Protein AF-A0A9P7NM54-F1 (afdb_monomer_lite)

Structure (mmCIF, N/CA/C/O backbone):
data_AF-A0A9P7NM54-F1
#
_entry.id   AF-A0A9P7NM54-F1
#
loop_
_atom_site.group_PDB
_atom_site.id
_atom_site.type_symbol
_atom_site.label_atom_id
_atom_site.label_alt_id
_atom_site.label_comp_id
_atom_site.label_asym_id
_atom_site.label_entity_id
_atom_site.label_seq_id
_atom_site.pdbx_PDB_ins_code
_atom_site.Cartn_x
_atom_site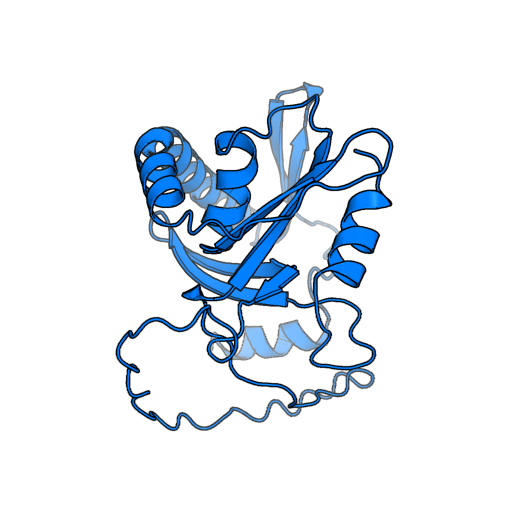.Cartn_y
_atom_site.Cartn_z
_atom_site.occupancy
_atom_site.B_iso_or_equiv
_atom_site.auth_seq_id
_atom_site.auth_comp_id
_atom_site.auth_asym_id
_atom_site.auth_atom_id
_atom_site.pdbx_PDB_model_num
ATOM 1 N N . MET A 1 1 ? 15.532 11.187 -0.124 1.00 41.38 1 MET A N 1
ATOM 2 C CA . MET A 1 1 ? 15.089 10.641 -1.421 1.00 41.38 1 MET A CA 1
ATOM 3 C C . MET A 1 1 ? 15.008 11.853 -2.330 1.00 41.38 1 MET A C 1
ATOM 5 O O . MET A 1 1 ? 14.470 12.847 -1.873 1.00 41.38 1 MET A O 1
ATOM 9 N N . PHE A 1 2 ? 15.672 11.872 -3.485 1.00 46.91 2 PHE A N 1
ATOM 10 C CA . PHE A 1 2 ? 15.553 13.015 -4.398 1.00 46.91 2 PHE A CA 1
ATOM 11 C C . PHE A 1 2 ? 14.255 12.822 -5.188 1.00 46.91 2 PHE A C 1
ATOM 13 O O . PHE A 1 2 ? 14.166 11.865 -5.950 1.00 46.91 2 PHE A O 1
ATOM 20 N N . GLU A 1 3 ? 13.263 13.683 -4.959 1.00 56.16 3 GLU A N 1
ATOM 21 C CA . GLU A 1 3 ? 11.876 13.529 -5.438 1.00 56.16 3 GLU A CA 1
ATOM 22 C C . GLU A 1 3 ? 11.732 13.497 -6.974 1.00 56.16 3 GLU A C 1
ATOM 24 O O . GLU A 1 3 ? 10.739 12.993 -7.477 1.00 56.16 3 GLU A O 1
ATOM 29 N N . GLY A 1 4 ? 12.733 13.946 -7.742 1.00 66.50 4 GLY A N 1
ATOM 30 C CA . GLY A 1 4 ? 12.639 14.010 -9.209 1.00 66.50 4 GLY A CA 1
ATOM 31 C C . GLY A 1 4 ? 12.997 12.729 -9.976 1.00 66.50 4 GLY A C 1
ATOM 32 O O . GLY A 1 4 ? 12.500 12.525 -11.077 1.00 66.50 4 GLY A O 1
ATOM 33 N N . TYR A 1 5 ? 13.849 11.850 -9.436 1.00 79.62 5 TYR A N 1
ATOM 34 C CA . TYR A 1 5 ? 14.355 10.703 -10.213 1.00 79.62 5 TYR A CA 1
ATOM 35 C C . TYR A 1 5 ? 13.310 9.599 -10.425 1.00 79.62 5 TYR A C 1
ATOM 37 O O . TYR A 1 5 ? 13.370 8.918 -11.443 1.00 79.62 5 TYR A O 1
ATOM 45 N N . GLY A 1 6 ? 12.370 9.431 -9.488 1.00 84.19 6 GLY A N 1
ATOM 46 C CA . GLY A 1 6 ? 11.296 8.433 -9.576 1.00 84.19 6 GLY A CA 1
ATOM 47 C C . GLY A 1 6 ? 10.351 8.711 -10.739 1.00 84.19 6 GLY A C 1
ATOM 48 O O . GLY A 1 6 ? 10.263 7.921 -11.673 1.00 84.19 6 GLY A O 1
ATOM 49 N N . HIS A 1 7 ? 9.745 9.897 -10.738 1.00 85.19 7 HIS A N 1
ATOM 50 C CA . HIS A 1 7 ? 8.761 10.278 -11.750 1.00 85.19 7 HIS A CA 1
ATOM 51 C C . HIS A 1 7 ? 9.346 10.348 -13.163 1.00 85.19 7 HIS A C 1
ATOM 53 O O . HIS A 1 7 ? 8.695 9.945 -14.122 1.00 85.19 7 HIS A O 1
ATOM 59 N N . GLU A 1 8 ? 10.577 10.844 -13.325 1.00 89.06 8 GLU A N 1
ATOM 60 C CA . GLU A 1 8 ? 11.215 10.863 -14.648 1.00 89.06 8 GLU A CA 1
ATOM 61 C C . GLU A 1 8 ? 11.566 9.452 -15.136 1.00 89.06 8 GLU A C 1
ATOM 63 O O . GLU A 1 8 ? 11.487 9.177 -16.333 1.00 89.06 8 GLU A O 1
ATOM 68 N N . PHE A 1 9 ? 11.892 8.534 -14.222 1.00 90.62 9 PHE A N 1
ATOM 69 C CA . PHE A 1 9 ? 12.072 7.131 -14.572 1.00 90.62 9 PHE A CA 1
ATOM 70 C C . PHE A 1 9 ? 10.747 6.489 -15.003 1.00 90.62 9 PHE A C 1
ATOM 72 O O . PHE A 1 9 ? 10.695 5.874 -16.064 1.00 90.62 9 PHE A O 1
ATOM 79 N N . GLU A 1 10 ? 9.671 6.671 -14.236 1.00 91.12 10 GLU A N 1
ATOM 80 C CA . GLU A 1 10 ? 8.335 6.173 -14.590 1.00 91.12 10 GLU A CA 1
ATOM 81 C C . GLU A 1 10 ? 7.909 6.668 -15.977 1.00 91.12 10 GLU A C 1
ATOM 83 O O . GLU A 1 10 ? 7.531 5.862 -16.823 1.00 91.12 10 GLU A O 1
ATOM 88 N N . LYS A 1 11 ? 8.060 7.967 -16.268 1.00 88.12 11 LYS A N 1
ATOM 89 C CA . LYS A 1 11 ? 7.755 8.535 -17.594 1.00 88.12 11 LYS A CA 1
ATOM 90 C C . LYS A 1 11 ? 8.585 7.917 -18.720 1.00 88.12 11 LYS A C 1
ATOM 92 O O . LYS A 1 11 ? 8.071 7.738 -19.818 1.00 88.12 11 LYS A O 1
ATOM 97 N N . ALA A 1 12 ? 9.865 7.637 -18.475 1.00 90.75 12 ALA A N 1
ATOM 98 C CA . ALA A 1 12 ? 10.773 7.114 -19.495 1.00 90.75 12 ALA A CA 1
ATOM 99 C C . ALA A 1 12 ? 10.609 5.605 -19.748 1.00 90.75 12 ALA A C 1
ATOM 101 O O . ALA A 1 12 ? 10.945 5.139 -20.836 1.00 90.75 12 ALA A O 1
ATOM 102 N N . TYR A 1 13 ? 10.127 4.847 -18.758 1.00 91.00 13 TYR A N 1
ATOM 103 C CA . TYR A 1 13 ? 10.063 3.380 -18.792 1.00 91.00 13 TYR A CA 1
ATOM 104 C C . TYR A 1 13 ? 8.638 2.810 -18.771 1.00 91.00 13 TYR A C 1
ATOM 106 O O . TYR A 1 13 ? 8.471 1.591 -18.759 1.00 91.00 13 TYR A O 1
ATOM 114 N N . THR A 1 14 ? 7.608 3.657 -18.799 1.00 91.81 14 THR A N 1
ATOM 115 C CA . THR A 1 14 ? 6.205 3.236 -18.921 1.00 91.81 14 THR A CA 1
ATOM 116 C C . THR A 1 14 ? 5.537 3.896 -20.124 1.00 91.81 14 THR A C 1
ATOM 118 O O . THR A 1 14 ? 6.013 4.892 -20.663 1.00 91.81 14 THR A O 1
ATOM 121 N N . THR A 1 15 ? 4.422 3.321 -20.579 1.00 91.06 15 THR A N 1
ATOM 122 C CA . THR A 1 15 ? 3.599 3.892 -21.654 1.00 91.06 15 THR A CA 1
ATOM 123 C C . THR A 1 15 ? 2.200 4.177 -21.131 1.00 91.06 15 THR A C 1
ATOM 125 O O . THR A 1 15 ? 1.512 3.275 -20.645 1.00 91.06 15 THR A O 1
ATOM 128 N N . SER A 1 16 ? 1.748 5.426 -21.254 1.00 89.00 16 SER A N 1
ATOM 129 C CA . SER A 1 16 ? 0.391 5.814 -20.870 1.00 89.00 16 SER A CA 1
ATOM 130 C C . SER A 1 16 ? -0.648 5.123 -21.757 1.00 89.00 16 SER A C 1
ATOM 132 O O . SER A 1 16 ? -0.608 5.216 -22.977 1.00 89.00 16 SER A O 1
ATOM 134 N N . GLN A 1 17 ? -1.609 4.445 -21.130 1.00 87.75 17 GLN A N 1
ATOM 135 C CA . GLN A 1 17 ? -2.763 3.848 -21.820 1.00 87.75 17 GLN A CA 1
ATOM 136 C C . GLN A 1 17 ? -3.964 4.806 -21.893 1.00 87.75 17 GLN A C 1
ATOM 138 O O . GLN A 1 17 ? -4.911 4.574 -22.643 1.00 87.75 17 GLN A O 1
ATOM 143 N N . ILE A 1 18 ? -3.958 5.856 -21.066 1.00 87.88 18 ILE A N 1
ATOM 144 C CA . ILE A 1 18 ? -5.017 6.862 -20.976 1.00 87.88 18 ILE A CA 1
ATOM 145 C C . ILE A 1 18 ? -4.357 8.239 -20.898 1.00 87.88 18 ILE A C 1
ATOM 147 O O . ILE A 1 18 ? -3.736 8.577 -19.889 1.00 87.88 18 ILE A O 1
ATOM 151 N N . ASP A 1 19 ? -4.518 9.029 -21.956 1.00 85.25 19 ASP A N 1
ATOM 152 C CA . ASP A 1 19 ? -3.950 10.374 -22.047 1.00 85.25 19 ASP A CA 1
ATOM 153 C C . ASP A 1 19 ? -4.552 11.324 -21.007 1.00 85.25 19 ASP A C 1
ATOM 155 O O . ASP A 1 19 ? -5.758 11.311 -20.743 1.00 85.25 19 ASP A O 1
ATOM 159 N N . GLY A 1 20 ? -3.701 12.17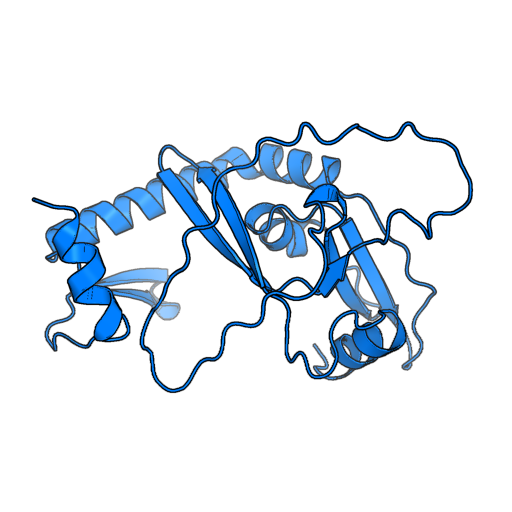4 -20.428 1.00 82.88 20 GLY A N 1
ATOM 160 C CA . GLY A 1 20 ? -4.105 13.172 -19.434 1.00 82.88 20 GLY A CA 1
ATOM 161 C C . GLY A 1 20 ? -4.446 12.602 -18.053 1.00 82.88 20 GLY A C 1
ATOM 162 O O . GLY A 1 20 ? -5.004 13.321 -17.226 1.00 82.88 20 GLY A O 1
ATOM 163 N N . SER A 1 21 ? -4.128 11.330 -17.786 1.00 84.06 21 SER A N 1
ATOM 164 C CA . SER A 1 21 ? -4.248 10.756 -16.444 1.00 84.06 21 SER A CA 1
ATOM 165 C C . SER A 1 21 ? -3.186 11.336 -15.501 1.00 84.06 21 SER A C 1
ATOM 167 O O . SER A 1 21 ? -2.013 11.398 -15.857 1.00 84.06 21 SER A O 1
ATOM 169 N N . ALA A 1 22 ? -3.593 11.735 -14.292 1.00 83.12 22 ALA A N 1
ATOM 170 C CA . ALA A 1 22 ? -2.688 12.244 -13.254 1.00 83.12 22 ALA A CA 1
ATOM 171 C C . ALA A 1 22 ? -2.169 11.153 -12.299 1.00 83.12 22 ALA A C 1
ATOM 173 O O . ALA A 1 22 ? -1.218 11.392 -11.568 1.00 83.12 22 ALA A O 1
ATOM 174 N N . GLY A 1 23 ? -2.803 9.980 -12.283 1.00 86.06 23 GLY A N 1
ATOM 175 C CA . GLY A 1 23 ? -2.432 8.858 -11.425 1.00 86.06 23 GLY A CA 1
ATOM 176 C C . GLY A 1 23 ? -3.375 7.679 -11.634 1.00 86.06 23 GLY A C 1
ATOM 177 O O . GLY A 1 23 ? -4.475 7.838 -12.174 1.00 86.06 23 GLY A O 1
ATOM 178 N N . HIS A 1 24 ? -2.959 6.487 -11.217 1.00 91.06 24 HIS A N 1
ATOM 179 C CA . HIS A 1 24 ? -3.777 5.283 -11.313 1.00 91.06 24 HIS A CA 1
ATOM 180 C C . HIS A 1 24 ? -3.966 4.676 -9.928 1.00 91.06 24 HIS A C 1
ATOM 182 O O . HIS A 1 24 ? -3.000 4.419 -9.220 1.00 91.06 24 HIS A O 1
ATOM 188 N N . TYR A 1 25 ? -5.220 4.443 -9.542 1.00 93.88 25 TYR A N 1
ATOM 189 C CA . TYR A 1 25 ? -5.551 3.860 -8.248 1.00 93.88 25 TYR A CA 1
ATOM 190 C C . TYR A 1 25 ? -6.333 2.573 -8.432 1.00 93.88 25 TYR A C 1
ATOM 192 O O . TYR A 1 25 ? -7.285 2.519 -9.213 1.00 93.88 25 TYR A O 1
ATOM 200 N N . ARG A 1 26 ? -5.973 1.564 -7.646 1.00 93.88 26 ARG A N 1
ATOM 201 C CA . ARG A 1 26 ? -6.692 0.296 -7.565 1.00 93.88 26 ARG A CA 1
ATOM 202 C C . ARG A 1 26 ? -7.332 0.146 -6.201 1.00 93.88 26 ARG A C 1
ATOM 204 O O . ARG A 1 26 ? -6.920 0.778 -5.229 1.00 93.88 26 ARG A O 1
ATOM 211 N N . MET A 1 27 ? -8.368 -0.684 -6.159 1.00 95.75 27 MET A N 1
ATOM 212 C CA . MET A 1 27 ? -8.966 -1.150 -4.918 1.00 95.75 27 MET A CA 1
ATOM 213 C C . MET A 1 27 ? -8.810 -2.661 -4.830 1.00 95.75 27 MET A C 1
ATOM 215 O O . MET A 1 27 ? -9.205 -3.372 -5.755 1.00 95.75 27 MET A O 1
ATOM 219 N N . VAL A 1 28 ? -8.263 -3.132 -3.717 1.00 95.69 28 VAL A N 1
ATOM 220 C CA . VAL A 1 28 ? -8.170 -4.554 -3.380 1.00 95.69 28 VAL A CA 1
ATOM 221 C C . VAL A 1 28 ? -8.992 -4.832 -2.131 1.00 95.69 28 VAL A C 1
ATOM 223 O O . VAL A 1 28 ? -9.147 -3.964 -1.268 1.00 95.69 28 VAL A O 1
ATOM 226 N N . SER A 1 29 ? -9.554 -6.035 -2.043 1.00 96.81 29 SER A N 1
ATOM 227 C CA . SER A 1 29 ? -10.305 -6.470 -0.871 1.00 96.81 29 SER A CA 1
ATOM 228 C C . SER A 1 29 ? -9.842 -7.844 -0.428 1.00 96.81 29 SER A C 1
ATOM 230 O O . SER A 1 29 ? -9.691 -8.747 -1.248 1.00 96.81 29 SER A O 1
ATOM 232 N N . TYR A 1 30 ? -9.603 -7.976 0.871 1.00 96.81 30 TYR A N 1
ATOM 233 C CA . TYR A 1 30 ? -9.153 -9.207 1.501 1.00 96.81 30 TYR A CA 1
ATOM 234 C C . TYR A 1 30 ? -9.555 -9.218 2.977 1.00 96.81 30 TYR A C 1
ATOM 236 O O . TYR A 1 30 ? -9.865 -8.180 3.571 1.00 96.81 30 TYR A O 1
ATOM 244 N N . SER A 1 31 ? -9.554 -10.405 3.575 1.00 97.75 31 SER A N 1
ATOM 245 C CA . SER A 1 31 ? -9.770 -10.567 5.010 1.00 97.75 31 SER A CA 1
ATOM 246 C C . SER A 1 31 ? -8.430 -10.582 5.739 1.00 97.75 31 SER A C 1
ATOM 248 O O . SER A 1 31 ? -7.513 -11.298 5.348 1.00 97.75 31 SER A O 1
ATOM 250 N N . PHE A 1 32 ? -8.321 -9.823 6.825 1.00 97.56 32 PHE A N 1
ATOM 251 C CA . PHE A 1 32 ? -7.134 -9.767 7.671 1.00 97.56 32 PHE A CA 1
ATOM 252 C C . PHE A 1 32 ? -7.548 -9.791 9.141 1.00 97.56 32 PHE A C 1
ATOM 254 O O . PHE A 1 32 ? -8.335 -8.958 9.587 1.00 97.56 32 PHE A O 1
ATOM 261 N N . CYS A 1 33 ? -7.050 -10.780 9.890 1.00 96.88 33 CYS A N 1
ATOM 262 C CA . CYS A 1 33 ? -7.374 -10.985 11.307 1.00 96.88 33 CYS A CA 1
ATOM 263 C C . CYS A 1 33 ? -8.887 -10.910 11.613 1.00 96.88 33 CYS A C 1
ATOM 265 O O . CYS A 1 33 ? -9.296 -10.279 12.583 1.00 96.88 33 CYS A O 1
ATOM 267 N N . GLY A 1 34 ? -9.723 -11.532 10.772 1.00 96.62 34 GLY A N 1
ATOM 268 C CA . GLY A 1 34 ? -11.183 -11.570 10.946 1.00 96.62 34 GLY A CA 1
ATOM 269 C C . GLY A 1 34 ? -11.928 -10.288 10.551 1.00 96.62 34 GLY A C 1
ATOM 270 O O . GLY A 1 34 ? -13.146 -10.232 10.692 1.00 96.62 34 GLY A O 1
ATOM 271 N N . LEU A 1 35 ? -11.227 -9.271 10.046 1.00 97.19 35 LEU A N 1
ATOM 272 C CA . LEU A 1 35 ? -11.812 -8.048 9.501 1.00 97.19 35 LEU A CA 1
ATOM 273 C C . LEU A 1 35 ? -11.757 -8.080 7.972 1.00 97.19 35 LEU A C 1
ATOM 275 O O . LEU A 1 35 ? -10.796 -8.584 7.396 1.00 97.19 35 LEU A O 1
ATOM 279 N N . ASN A 1 36 ? -12.758 -7.500 7.314 1.00 97.31 36 ASN A N 1
ATOM 280 C CA . ASN A 1 36 ? -12.737 -7.303 5.866 1.00 97.31 36 ASN A CA 1
ATOM 281 C C . ASN A 1 36 ? -12.169 -5.921 5.553 1.00 97.31 36 ASN A C 1
ATOM 283 O O . ASN A 1 36 ? -12.697 -4.913 6.022 1.00 97.31 36 ASN A O 1
ATOM 287 N N . PHE A 1 37 ? -11.106 -5.882 4.755 1.00 97.12 37 PHE A N 1
ATOM 288 C CA . PHE A 1 37 ? -10.481 -4.649 4.302 1.00 97.12 37 PHE A CA 1
ATOM 289 C C . PHE A 1 37 ? -10.879 -4.341 2.859 1.00 97.12 37 PHE A C 1
ATOM 291 O O . PHE A 1 37 ? -11.033 -5.234 2.022 1.00 97.12 37 PHE A O 1
ATOM 298 N N . LEU A 1 38 ? -11.015 -3.046 2.582 1.00 97.25 38 LEU A N 1
ATOM 299 C CA . LEU A 1 38 ? -11.042 -2.475 1.243 1.00 97.25 38 LEU A CA 1
ATOM 300 C C . LEU A 1 38 ? -9.947 -1.411 1.197 1.00 97.25 38 LEU A C 1
ATOM 302 O O . LEU A 1 38 ? -10.059 -0.372 1.846 1.00 97.25 38 LEU A O 1
ATOM 306 N N . ILE A 1 39 ? -8.874 -1.692 0.468 1.00 96.50 39 ILE A N 1
ATOM 307 C CA . ILE A 1 39 ? -7.701 -0.825 0.390 1.00 96.50 39 ILE A CA 1
ATOM 308 C C . ILE A 1 39 ? -7.669 -0.169 -0.976 1.00 96.50 39 ILE A C 1
ATOM 310 O O . ILE A 1 39 ? -7.651 -0.860 -1.990 1.00 96.50 39 ILE A O 1
ATOM 314 N N . ARG A 1 40 ? -7.616 1.165 -0.998 1.00 96.44 40 ARG A N 1
ATOM 315 C CA . ARG A 1 40 ? -7.257 1.934 -2.189 1.00 96.44 40 ARG A CA 1
ATOM 316 C C . ARG A 1 40 ? -5.773 2.275 -2.129 1.00 96.44 40 ARG A C 1
ATOM 318 O O . ARG A 1 40 ? -5.324 2.832 -1.132 1.00 96.44 40 ARG A O 1
ATOM 325 N N . HIS A 1 41 ? -5.047 2.014 -3.205 1.00 95.94 41 HIS A N 1
ATOM 326 C CA . HIS A 1 41 ? -3.634 2.366 -3.331 1.00 95.94 41 HIS A CA 1
ATOM 327 C C . HIS A 1 41 ? -3.326 2.868 -4.744 1.00 95.94 41 HIS A C 1
ATOM 329 O O . HIS A 1 41 ? -4.078 2.593 -5.682 1.00 95.94 41 HIS A O 1
ATOM 335 N N . GLU A 1 42 ? -2.256 3.646 -4.879 1.00 95.00 42 GLU A N 1
ATOM 336 C CA . GLU A 1 42 ? -1.686 4.009 -6.178 1.00 95.00 42 GLU A CA 1
ATOM 337 C C . GLU A 1 42 ? -0.980 2.795 -6.799 1.00 95.00 42 GLU A C 1
ATOM 339 O O . GLU A 1 42 ? -0.585 1.866 -6.093 1.00 95.00 42 GLU A O 1
ATOM 344 N N . THR A 1 43 ? -0.897 2.741 -8.123 1.00 93.44 43 THR A N 1
ATOM 345 C CA . THR A 1 43 ? -0.207 1.675 -8.857 1.00 93.44 43 THR A CA 1
ATOM 346 C C . THR A 1 43 ? 0.591 2.293 -9.992 1.00 93.44 43 THR A C 1
ATOM 348 O O . THR A 1 43 ? 0.013 2.999 -10.819 1.00 93.44 43 THR A O 1
ATOM 351 N N . ASP A 1 44 ? 1.881 1.973 -10.057 1.00 94.50 44 ASP A N 1
ATOM 352 C CA . ASP A 1 44 ? 2.813 2.607 -10.997 1.00 94.50 44 ASP A CA 1
ATOM 353 C C . ASP A 1 44 ? 2.634 2.095 -12.431 1.00 94.50 44 ASP A C 1
ATOM 355 O O . ASP A 1 44 ? 2.860 2.818 -13.401 1.00 94.50 44 ASP A O 1
ATOM 359 N N . GLY A 1 45 ? 2.188 0.847 -12.596 1.00 94.31 45 GLY A N 1
ATOM 360 C CA . GLY A 1 45 ? 1.902 0.299 -13.915 1.00 94.31 45 GLY A CA 1
ATOM 361 C C . GLY A 1 45 ? 1.482 -1.163 -13.914 1.00 94.31 45 GLY A C 1
ATOM 362 O O . GLY A 1 45 ? 1.092 -1.738 -12.895 1.00 94.31 45 GLY A O 1
ATOM 363 N N . PHE A 1 46 ? 1.564 -1.773 -15.094 1.00 94.44 46 PHE A N 1
ATOM 364 C CA . PHE A 1 46 ? 1.367 -3.203 -15.279 1.00 94.44 46 PHE A CA 1
ATOM 365 C C . PHE A 1 46 ? 2.193 -3.729 -16.454 1.00 94.44 46 PHE A C 1
ATOM 367 O O . PHE A 1 46 ? 2.545 -2.978 -17.365 1.00 94.44 46 PHE A O 1
ATOM 374 N N . ILE A 1 47 ? 2.467 -5.030 -16.447 1.00 92.69 47 ILE A N 1
ATOM 375 C CA . ILE A 1 47 ? 3.107 -5.733 -17.558 1.00 92.69 47 ILE A CA 1
ATOM 376 C C . ILE A 1 47 ? 2.039 -6.093 -18.591 1.00 92.69 47 ILE A C 1
ATOM 378 O O . ILE A 1 47 ? 1.084 -6.814 -18.290 1.00 92.69 47 ILE A O 1
ATOM 382 N N . SER A 1 48 ? 2.199 -5.622 -19.826 1.00 84.38 48 SER A N 1
ATOM 383 C CA . SER A 1 48 ? 1.287 -5.991 -20.909 1.00 84.38 48 SER A CA 1
ATOM 384 C C . SER A 1 48 ? 1.505 -7.455 -21.318 1.00 84.38 48 SER A C 1
ATOM 386 O O . SER A 1 48 ? 2.609 -7.806 -21.732 1.00 84.38 48 SER A O 1
ATOM 388 N N . PRO A 1 49 ? 0.469 -8.317 -21.298 1.00 67.00 49 PRO A N 1
ATOM 389 C CA . PRO A 1 49 ? 0.612 -9.738 -21.639 1.00 67.00 49 PRO A CA 1
ATOM 390 C C . PRO A 1 49 ? 1.021 -9.990 -23.101 1.00 67.00 49 PRO A C 1
ATOM 392 O O . PRO A 1 49 ? 1.411 -11.100 -23.445 1.00 67.00 49 PRO A O 1
ATOM 395 N N . ASN A 1 50 ? 0.944 -8.970 -23.961 1.00 60.34 50 ASN A N 1
ATOM 396 C CA . ASN A 1 50 ? 1.297 -9.057 -25.378 1.00 60.34 50 ASN A CA 1
ATOM 397 C C . ASN A 1 50 ? 2.759 -8.676 -25.686 1.00 60.34 50 ASN A C 1
ATOM 399 O O . ASN A 1 50 ? 3.145 -8.741 -26.848 1.00 60.34 50 ASN A O 1
ATOM 403 N N . GLU A 1 51 ? 3.559 -8.280 -24.689 1.00 54.03 51 GLU A N 1
ATOM 404 C CA . GLU A 1 51 ? 4.935 -7.783 -24.893 1.00 54.03 51 GLU A CA 1
ATOM 405 C C . GLU A 1 51 ? 6.003 -8.554 -24.095 1.00 54.03 51 GLU A C 1
ATOM 407 O O . GLU A 1 51 ? 7.122 -8.077 -23.912 1.00 54.03 51 GLU A O 1
ATOM 412 N N . GLY A 1 52 ? 5.690 -9.767 -23.628 1.00 45.91 52 GLY A N 1
ATOM 413 C CA . GLY A 1 52 ? 6.701 -10.648 -23.036 1.00 45.91 52 GLY A CA 1
ATOM 414 C C . GLY A 1 52 ? 7.748 -11.106 -24.070 1.00 45.91 52 GLY A C 1
ATOM 415 O O . GLY A 1 52 ? 7.423 -11.209 -25.259 1.00 45.91 52 GLY A O 1
ATOM 416 N N . PRO A 1 53 ? 8.991 -11.439 -23.658 1.00 41.78 53 PRO A N 1
ATOM 417 C CA . PRO A 1 53 ? 9.892 -12.210 -24.507 1.00 41.78 53 PRO A CA 1
ATOM 418 C C . PRO A 1 53 ? 9.168 -13.496 -24.904 1.00 41.78 53 PRO A C 1
ATOM 420 O O . PRO A 1 53 ? 8.522 -14.117 -24.063 1.00 41.78 53 PRO A O 1
ATOM 423 N N . SER A 1 54 ? 9.233 -13.858 -26.185 1.00 47.12 54 SER A N 1
ATOM 424 C CA . SER A 1 54 ? 8.578 -15.045 -26.731 1.00 47.12 54 SER A CA 1
ATOM 425 C C . SER A 1 54 ? 8.997 -16.295 -25.958 1.00 47.12 54 SER A C 1
ATOM 427 O O . SER A 1 54 ? 10.022 -16.890 -26.266 1.00 47.12 54 SER A O 1
ATOM 429 N N . ASP A 1 55 ? 8.200 -16.707 -24.975 1.00 41.00 55 ASP A N 1
ATOM 430 C CA . ASP A 1 55 ? 8.136 -18.105 -24.596 1.00 41.00 55 ASP A CA 1
ATOM 431 C C . ASP A 1 55 ? 6.783 -18.491 -23.999 1.00 41.00 55 ASP A C 1
ATOM 433 O O . ASP A 1 55 ? 6.073 -17.714 -23.360 1.00 41.00 55 ASP A O 1
ATOM 437 N N . GLN A 1 56 ? 6.383 -19.703 -24.346 1.00 50.72 56 GLN A N 1
ATOM 438 C CA . GLN A 1 56 ? 5.010 -20.177 -24.328 1.00 50.72 56 GLN A CA 1
ATOM 439 C C . GLN A 1 56 ? 4.474 -20.357 -22.904 1.00 50.72 56 GL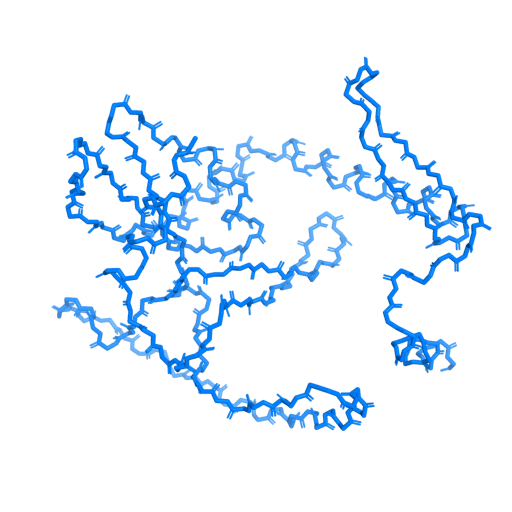N A C 1
ATOM 441 O O . GLN A 1 56 ? 4.941 -21.233 -22.178 1.00 50.72 56 GLN A O 1
ATOM 446 N N . LEU A 1 57 ? 3.383 -19.669 -22.542 1.00 37.09 57 LEU A N 1
ATOM 447 C CA . LEU A 1 57 ? 2.509 -20.184 -21.490 1.00 37.09 57 LEU A CA 1
ATOM 448 C C . LEU A 1 57 ? 1.026 -19.894 -21.723 1.00 37.09 57 LEU A C 1
ATOM 450 O O . LEU A 1 57 ? 0.598 -18.862 -22.232 1.00 37.09 57 LEU A O 1
ATOM 454 N N . LYS A 1 58 ? 0.253 -20.926 -21.398 1.00 41.59 58 LYS A N 1
ATOM 455 C CA . LYS A 1 58 ? -1.140 -21.168 -21.748 1.00 41.59 58 LYS A CA 1
ATOM 456 C C . LYS A 1 58 ? -2.057 -20.072 -21.212 1.00 41.59 58 LYS A C 1
ATOM 458 O O . LYS A 1 58 ? -2.153 -19.840 -20.015 1.00 41.59 58 LYS A O 1
ATOM 463 N N . ARG A 1 59 ? -2.799 -19.484 -22.142 1.00 35.88 59 ARG A N 1
ATOM 464 C CA . ARG A 1 59 ? -3.903 -18.545 -21.945 1.00 35.88 59 ARG A CA 1
ATOM 465 C C . ARG A 1 59 ? -4.961 -19.121 -20.984 1.00 35.88 59 ARG A C 1
ATOM 467 O O . ARG A 1 59 ? -5.616 -20.098 -21.356 1.00 35.88 59 ARG A O 1
ATOM 474 N N . PRO A 1 60 ? -5.210 -18.522 -19.806 1.00 38.72 60 PRO A N 1
ATOM 475 C CA . PRO A 1 60 ? -6.408 -18.817 -19.037 1.00 38.72 60 PRO A CA 1
ATOM 476 C C . PRO A 1 60 ? -7.604 -18.173 -19.743 1.00 38.72 60 PRO A C 1
ATOM 478 O O . PRO A 1 60 ? -7.613 -16.984 -20.063 1.00 38.72 60 PRO A O 1
ATOM 481 N N . THR A 1 61 ? -8.622 -18.971 -20.034 1.00 34.66 61 THR A N 1
ATOM 482 C CA . THR A 1 61 ? -9.919 -18.501 -20.530 1.00 34.66 61 THR A CA 1
ATOM 483 C C . THR A 1 61 ? -10.639 -17.719 -19.428 1.00 34.66 61 THR A C 1
ATOM 485 O O . THR A 1 61 ? -10.898 -18.304 -18.374 1.00 34.66 61 THR A O 1
ATOM 488 N N . PRO A 1 62 ? -11.032 -16.449 -19.632 1.00 40.84 62 PRO A N 1
ATOM 489 C CA . PRO A 1 62 ? -11.858 -15.760 -18.654 1.00 40.84 62 PRO A CA 1
ATOM 490 C C . PRO A 1 62 ? -13.282 -16.325 -18.714 1.00 40.84 62 PRO A C 1
ATOM 492 O O . PRO A 1 62 ? -13.984 -16.176 -19.718 1.00 40.84 62 PRO A O 1
ATOM 495 N N . SER A 1 63 ? -13.722 -16.974 -17.633 1.00 34.72 63 SER A N 1
ATOM 496 C CA . SER A 1 63 ? -15.131 -17.312 -17.439 1.00 34.72 63 SER A CA 1
ATOM 497 C C . SER A 1 63 ? -15.922 -16.010 -17.308 1.00 34.72 63 SER A C 1
ATOM 499 O O . SER A 1 63 ? -15.884 -15.329 -16.280 1.00 34.72 63 SER A O 1
ATOM 501 N N . SER A 1 64 ? -16.611 -15.638 -18.382 1.00 42.38 64 SER A N 1
ATOM 502 C CA . SER A 1 64 ? -17.460 -14.455 -18.441 1.00 42.38 64 SER A CA 1
ATOM 503 C C . SER A 1 64 ? -18.692 -14.663 -17.555 1.00 42.38 64 SER A C 1
ATOM 505 O O . SER A 1 64 ? -19.690 -15.236 -17.981 1.00 42.38 64 SER A O 1
ATOM 507 N N . SER A 1 65 ? -18.634 -14.197 -16.307 1.00 38.28 65 SER A N 1
ATOM 508 C CA . SER A 1 65 ? -19.841 -13.916 -15.532 1.00 38.28 65 SER A CA 1
ATOM 509 C C . SER A 1 65 ? -20.189 -12.443 -15.742 1.00 38.28 65 SER A C 1
ATOM 511 O O . SER A 1 65 ? -19.600 -11.539 -15.154 1.00 38.28 65 SER A O 1
ATOM 513 N N . LYS A 1 66 ? -21.133 -12.188 -16.654 1.00 43.88 66 LYS A N 1
ATOM 514 C CA . LYS A 1 66 ? -21.726 -10.863 -16.862 1.00 43.88 66 LYS A CA 1
ATOM 515 C C . LYS A 1 66 ? -22.528 -10.482 -15.614 1.00 43.88 66 LYS A C 1
ATOM 517 O O . LYS A 1 66 ? -23.731 -10.715 -15.558 1.00 43.88 66 LYS A O 1
ATOM 522 N N . LYS A 1 67 ? -21.877 -9.910 -14.601 1.00 43.00 67 LYS A N 1
ATOM 523 C CA . LYS A 1 67 ? -22.587 -9.143 -13.572 1.00 43.00 67 LYS A CA 1
ATOM 524 C C . LYS A 1 67 ? -22.905 -7.767 -14.150 1.00 43.00 67 LYS A C 1
ATOM 526 O O . LYS A 1 67 ? -22.019 -7.082 -14.657 1.00 43.00 67 LYS A O 1
ATOM 531 N N . ALA A 1 68 ? -24.187 -7.412 -14.126 1.00 42.53 68 ALA A N 1
ATOM 532 C CA . ALA A 1 68 ? -24.677 -6.111 -14.550 1.00 42.53 68 ALA A CA 1
ATOM 533 C C . ALA A 1 68 ? -23.921 -5.004 -13.801 1.00 42.53 68 ALA A C 1
ATOM 535 O O . ALA A 1 68 ? -23.822 -5.032 -12.575 1.00 42.53 68 ALA A O 1
ATOM 536 N N . GLN A 1 69 ? -23.362 -4.054 -14.549 1.00 46.22 69 GLN A N 1
ATOM 537 C CA . GLN A 1 69 ? -22.710 -2.884 -13.973 1.00 46.22 69 GLN A CA 1
ATOM 538 C C . GLN A 1 69 ? -23.776 -2.005 -13.302 1.00 46.22 69 GLN A C 1
ATOM 540 O O . GLN A 1 69 ? -24.728 -1.603 -13.979 1.00 46.22 69 GLN A O 1
ATOM 545 N N . PRO A 1 70 ? -23.644 -1.667 -12.007 1.00 41.00 70 PRO A N 1
ATOM 546 C CA . PRO A 1 70 ? -24.499 -0.665 -11.400 1.00 41.00 70 PRO A CA 1
ATOM 547 C C . PRO A 1 70 ? -24.123 0.688 -12.003 1.00 41.00 70 PRO A C 1
ATOM 549 O O . PRO A 1 70 ? -23.011 1.186 -11.821 1.00 41.00 70 PRO A O 1
ATOM 552 N N . ARG A 1 71 ? -25.048 1.280 -12.757 1.00 42.47 71 ARG A N 1
ATOM 553 C CA . ARG A 1 71 ? -24.916 2.647 -13.254 1.00 42.47 71 ARG A CA 1
ATOM 554 C C . ARG A 1 71 ? -25.186 3.583 -12.077 1.00 42.47 71 ARG A C 1
ATOM 556 O O . ARG A 1 71 ? -26.334 3.890 -11.772 1.00 42.47 71 ARG A O 1
ATOM 563 N N . ALA A 1 72 ? -24.132 3.985 -11.375 1.00 46.53 72 ALA A N 1
ATOM 564 C CA . ALA A 1 72 ? -24.237 5.000 -10.338 1.00 46.53 72 ALA A CA 1
ATOM 565 C C . ALA A 1 72 ? -24.443 6.366 -11.008 1.00 46.53 72 ALA A C 1
ATOM 567 O O . ALA A 1 72 ? -23.490 7.048 -11.377 1.00 46.53 72 ALA A O 1
ATOM 568 N N . ASN A 1 73 ? -25.702 6.769 -11.181 1.00 44.84 73 ASN A N 1
ATOM 569 C CA . ASN A 1 73 ? -26.053 8.161 -11.448 1.00 44.84 73 ASN A CA 1
ATOM 570 C C . ASN A 1 73 ? -25.900 8.949 -10.141 1.00 44.84 73 ASN A C 1
ATOM 572 O O . ASN A 1 73 ? -26.880 9.301 -9.493 1.00 44.84 73 ASN A O 1
ATOM 576 N N . THR A 1 74 ? -24.663 9.180 -9.707 1.00 49.19 74 THR A N 1
ATOM 577 C CA . THR A 1 74 ? -24.395 10.068 -8.578 1.00 49.19 74 THR A CA 1
ATOM 578 C C . THR A 1 74 ? -24.151 11.467 -9.103 1.00 49.19 74 THR A C 1
ATOM 580 O O . THR A 1 74 ? -23.109 11.756 -9.687 1.00 49.19 74 THR A O 1
ATOM 583 N N . THR A 1 75 ? -25.126 12.338 -8.870 1.00 46.06 75 THR A N 1
ATOM 584 C CA . THR A 1 75 ? -25.110 13.778 -9.139 1.00 46.06 75 THR A CA 1
ATOM 585 C C . THR A 1 75 ? -24.129 14.516 -8.211 1.00 46.06 75 THR A C 1
ATOM 587 O O . THR A 1 75 ? -24.484 15.500 -7.574 1.00 46.06 75 THR A O 1
ATOM 590 N N . ALA A 1 76 ? -22.876 14.065 -8.116 1.00 57.47 76 ALA A N 1
ATOM 591 C CA . ALA A 1 76 ? -21.784 14.883 -7.602 1.00 57.47 76 ALA A CA 1
ATOM 592 C C . ALA A 1 76 ? -21.343 15.789 -8.763 1.00 57.47 76 ALA A C 1
ATOM 594 O O . ALA A 1 76 ? -20.542 15.390 -9.605 1.00 57.47 76 ALA A O 1
ATOM 595 N N . GLN A 1 77 ? -21.947 16.978 -8.866 1.00 58.88 77 GLN A N 1
ATOM 596 C CA . GLN A 1 77 ? -22.007 17.849 -10.060 1.00 58.88 77 GLN A CA 1
ATOM 597 C C . GLN A 1 77 ? -20.669 18.377 -10.641 1.00 58.88 77 GLN A C 1
ATOM 599 O O . GLN A 1 77 ? -20.672 19.358 -11.381 1.00 58.88 77 GLN A O 1
ATOM 604 N N . LYS A 1 78 ? -19.514 17.760 -10.370 1.00 71.62 78 LYS A N 1
ATOM 605 C CA . LYS A 1 78 ? -18.228 18.118 -11.001 1.00 71.62 78 LYS A CA 1
ATOM 606 C C . LYS A 1 78 ? -17.361 16.938 -11.444 1.00 71.62 78 LYS A C 1
ATOM 608 O O . LYS A 1 78 ? -16.309 17.175 -12.030 1.00 71.62 78 LYS A O 1
ATOM 613 N N . VAL A 1 79 ? -17.768 15.688 -11.207 1.00 76.81 79 VAL A N 1
ATOM 614 C CA . VAL A 1 79 ? -16.983 14.514 -11.624 1.00 76.81 79 VAL A CA 1
ATOM 615 C C . VAL A 1 79 ? -17.703 13.798 -12.757 1.00 76.81 79 VAL A C 1
ATOM 617 O O . VAL A 1 79 ? -18.809 13.294 -12.587 1.00 76.81 79 VAL A O 1
ATOM 620 N N . THR A 1 80 ? -17.066 13.747 -13.926 1.00 83.56 80 THR A N 1
ATOM 621 C CA . THR A 1 80 ? -17.538 12.931 -15.049 1.00 83.56 80 THR A CA 1
ATOM 622 C C . THR A 1 80 ? -16.834 11.583 -14.994 1.00 83.56 80 THR A C 1
ATOM 624 O O . THR A 1 80 ? -15.612 11.518 -15.114 1.00 83.56 80 THR A O 1
ATOM 627 N N . VAL A 1 81 ? -17.596 10.504 -14.818 1.00 86.50 81 VAL A N 1
ATOM 628 C CA . VAL A 1 81 ? -17.052 9.142 -14.864 1.00 86.50 81 VAL A CA 1
ATOM 629 C C . VAL A 1 81 ? -16.940 8.706 -16.321 1.00 86.50 81 VAL A C 1
ATOM 631 O O . VAL A 1 81 ? -17.942 8.575 -17.022 1.00 86.50 81 VAL A O 1
ATOM 634 N N . LEU A 1 82 ? -15.709 8.479 -16.778 1.00 87.69 82 LEU A N 1
ATOM 635 C CA . LEU A 1 82 ? -15.422 7.957 -18.110 1.00 87.69 82 LEU A CA 1
ATOM 636 C C . LEU A 1 82 ? -15.035 6.482 -18.005 1.00 87.69 82 LEU A C 1
ATOM 638 O O . LEU A 1 82 ? -14.015 6.138 -17.415 1.00 87.69 82 LEU A O 1
ATOM 642 N N . HIS A 1 83 ? -15.829 5.607 -18.614 1.00 88.44 83 HIS A N 1
ATOM 643 C CA . HIS A 1 83 ? -15.500 4.188 -18.721 1.00 88.44 83 HIS A CA 1
ATOM 644 C C . HIS A 1 83 ? -14.546 3.977 -19.906 1.00 88.44 83 HIS A C 1
ATOM 646 O O . HIS A 1 83 ? -14.987 3.856 -21.048 1.00 88.44 83 HIS A O 1
ATOM 652 N N . LYS A 1 84 ? -13.235 3.988 -19.639 1.00 87.50 84 LYS A N 1
ATOM 653 C CA . LYS A 1 84 ? -12.155 3.790 -20.623 1.00 87.50 84 LYS A CA 1
ATOM 654 C C . LYS A 1 84 ? -11.082 2.841 -20.080 1.00 87.50 84 LYS A C 1
ATOM 656 O O . LYS A 1 84 ? -10.990 2.635 -18.873 1.00 87.50 84 LYS A O 1
ATOM 661 N N . GLY A 1 85 ? -10.249 2.317 -20.979 1.00 86.62 85 GLY A N 1
ATOM 662 C CA . GLY A 1 85 ? -9.155 1.401 -20.654 1.00 86.62 85 GLY A CA 1
ATOM 663 C C . GLY A 1 85 ? -9.575 -0.070 -20.663 1.00 86.62 85 GLY A C 1
ATOM 664 O O . GLY A 1 85 ? -10.672 -0.416 -21.100 1.00 86.62 85 GLY A O 1
ATOM 665 N N . ASN A 1 86 ? -8.676 -0.929 -20.185 1.00 86.12 86 ASN A N 1
ATOM 666 C CA . ASN A 1 86 ? -8.856 -2.378 -20.138 1.00 86.12 86 ASN A CA 1
ATOM 667 C C . ASN A 1 86 ? -8.824 -2.881 -18.694 1.00 86.12 86 ASN A C 1
ATOM 669 O O . ASN A 1 86 ? -8.224 -2.261 -17.816 1.00 86.12 86 ASN A O 1
ATOM 673 N N . VAL A 1 87 ? -9.446 -4.035 -18.456 1.00 88.31 87 VAL A N 1
ATOM 674 C CA . VAL A 1 87 ? -9.303 -4.736 -17.178 1.00 88.31 87 VAL A CA 1
ATOM 675 C C . VAL A 1 87 ? -7.891 -5.311 -17.105 1.00 88.31 87 VAL A C 1
ATOM 677 O O . VAL A 1 87 ? -7.520 -6.146 -17.925 1.00 88.31 87 VAL A O 1
ATOM 680 N N . VAL A 1 88 ? -7.124 -4.853 -16.118 1.00 90.81 88 VAL A N 1
ATOM 681 C CA . VAL A 1 88 ? -5.749 -5.296 -15.861 1.00 90.81 88 VAL A CA 1
ATOM 682 C C . VAL A 1 88 ? -5.752 -6.318 -14.716 1.00 90.81 88 VAL A C 1
ATOM 684 O O . VAL A 1 88 ? -6.202 -5.960 -13.613 1.00 90.81 88 VAL A O 1
ATOM 687 N N . PRO A 1 89 ? -5.270 -7.555 -14.947 1.00 93.38 89 PRO A N 1
ATOM 688 C CA . PRO A 1 89 ? -5.147 -8.574 -13.907 1.00 93.38 89 PRO A CA 1
ATOM 689 C C . PRO A 1 89 ? -4.205 -8.136 -12.778 1.00 93.38 89 PRO A C 1
ATOM 691 O O . PRO A 1 89 ? -3.215 -7.448 -13.033 1.00 93.38 89 PRO A O 1
ATOM 694 N N . LEU A 1 90 ? -4.509 -8.513 -11.533 1.00 92.88 90 LEU A N 1
ATOM 695 C CA . LEU A 1 90 ? -3.724 -8.098 -10.361 1.00 92.88 90 LEU A CA 1
ATOM 696 C C . LEU A 1 90 ? -2.278 -8.602 -10.452 1.00 92.88 90 LEU A C 1
ATOM 698 O O . LEU A 1 90 ? -1.346 -7.853 -10.181 1.00 92.88 90 LEU A O 1
ATOM 702 N N . GLU A 1 91 ? -2.099 -9.828 -10.933 1.00 94.25 91 GLU A N 1
ATOM 703 C CA . GLU A 1 91 ? -0.816 -10.502 -11.124 1.00 94.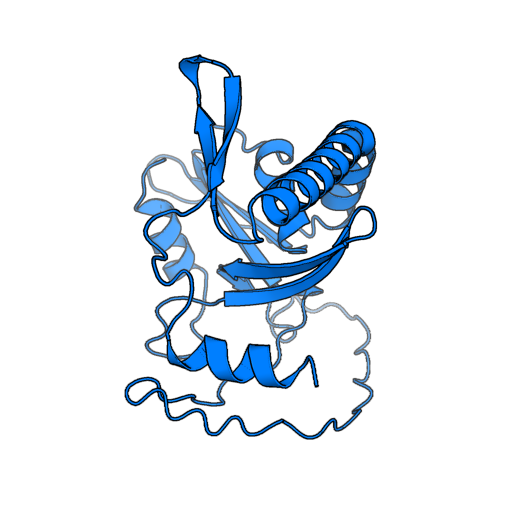25 91 GLU A CA 1
ATOM 704 C C . GLU A 1 91 ? 0.148 -9.768 -12.067 1.00 94.25 91 GLU A C 1
ATOM 706 O O . GLU A 1 91 ? 1.357 -9.965 -11.996 1.00 94.25 91 GLU A O 1
ATOM 711 N N . SER A 1 92 ? -0.385 -8.898 -12.929 1.00 95.12 92 SER A N 1
ATOM 712 C CA . SER A 1 92 ? 0.407 -8.091 -13.859 1.00 95.12 92 SER A CA 1
ATOM 713 C C . SER A 1 92 ? 0.760 -6.709 -13.314 1.00 95.12 92 SER A C 1
ATOM 715 O O . SER A 1 92 ? 1.541 -6.001 -13.944 1.00 95.12 92 SER A O 1
ATOM 717 N N . THR A 1 93 ? 0.176 -6.293 -12.186 1.00 95.69 93 THR A N 1
ATOM 718 C CA . THR A 1 93 ? 0.427 -4.964 -11.610 1.00 95.69 93 THR A CA 1
ATOM 719 C C . THR A 1 93 ? 1.813 -4.889 -10.996 1.00 95.69 93 THR A C 1
ATOM 721 O O . THR A 1 93 ? 2.269 -5.858 -10.389 1.00 95.69 93 THR A O 1
ATOM 724 N N . LEU A 1 94 ? 2.464 -3.736 -11.155 1.00 96.38 94 LEU A N 1
ATOM 725 C CA . LEU A 1 94 ? 3.832 -3.528 -10.700 1.00 96.38 94 LEU A CA 1
ATOM 726 C C . LEU A 1 94 ? 4.001 -2.258 -9.869 1.00 96.38 94 LEU A C 1
ATOM 728 O O . LEU A 1 94 ? 3.264 -1.285 -10.037 1.00 96.38 94 LEU A O 1
ATOM 732 N N . GLU A 1 95 ? 5.009 -2.292 -9.004 1.00 96.81 95 GLU A N 1
ATOM 733 C CA . GLU A 1 95 ? 5.563 -1.152 -8.272 1.00 96.81 95 GLU A CA 1
ATOM 734 C C . GLU A 1 95 ? 6.963 -0.834 -8.816 1.00 96.81 95 GLU A C 1
ATOM 736 O O . GLU A 1 95 ? 7.762 -1.739 -9.066 1.00 96.81 95 GLU A O 1
ATOM 741 N N . ILE A 1 96 ? 7.304 0.444 -8.948 1.00 95.44 96 ILE A N 1
ATOM 742 C CA . ILE A 1 96 ? 8.608 0.932 -9.389 1.00 95.44 96 ILE A CA 1
ATOM 743 C C . ILE A 1 96 ? 9.312 1.609 -8.217 1.00 95.44 96 ILE A C 1
ATOM 745 O O . ILE A 1 96 ? 8.824 2.552 -7.602 1.00 95.44 96 ILE A O 1
ATOM 749 N N . LYS A 1 97 ? 10.539 1.176 -7.922 1.00 93.19 97 LYS A N 1
ATOM 750 C CA . LYS A 1 97 ? 11.404 1.818 -6.928 1.00 93.19 97 LYS A CA 1
ATOM 751 C C . LYS A 1 97 ? 12.722 2.238 -7.551 1.00 93.19 97 LYS A C 1
ATOM 753 O O . LYS A 1 97 ? 13.560 1.407 -7.894 1.00 93.19 97 LYS A O 1
ATOM 758 N N . THR A 1 98 ? 12.964 3.546 -7.598 1.00 90.56 98 THR A N 1
ATOM 759 C CA . THR A 1 98 ? 14.277 4.090 -7.963 1.00 90.56 98 THR A CA 1
ATOM 760 C C . THR A 1 98 ? 15.193 4.182 -6.750 1.00 90.56 98 THR A C 1
ATOM 762 O O . THR A 1 98 ? 14.813 4.754 -5.725 1.00 90.56 98 THR A O 1
ATOM 765 N N . CYS A 1 99 ? 16.415 3.663 -6.850 1.00 87.94 99 CYS A N 1
ATOM 766 C CA . CYS A 1 99 ? 17.375 3.658 -5.746 1.00 87.94 99 CYS A CA 1
ATOM 767 C C . CYS A 1 99 ? 18.783 4.014 -6.210 1.00 87.94 99 CYS A C 1
ATOM 769 O O . CYS A 1 99 ? 19.240 3.568 -7.252 1.00 87.94 99 CYS A O 1
ATOM 771 N N . ASN A 1 100 ? 19.516 4.792 -5.417 1.00 86.50 100 ASN A N 1
ATOM 772 C CA . ASN A 1 100 ? 20.928 5.027 -5.710 1.00 86.50 100 ASN A CA 1
ATOM 773 C C . ASN A 1 100 ? 21.702 3.701 -5.557 1.00 86.50 100 ASN A C 1
ATOM 775 O O . ASN A 1 100 ? 21.563 3.065 -4.517 1.00 86.50 100 ASN A O 1
ATOM 779 N N . LYS A 1 101 ? 22.537 3.306 -6.528 1.00 84.69 101 LYS A N 1
ATOM 780 C CA . LYS A 1 101 ? 23.330 2.056 -6.518 1.00 84.69 101 LYS A CA 1
ATOM 781 C C . LYS A 1 101 ? 24.178 1.884 -5.258 1.00 84.69 101 LYS A C 1
ATOM 783 O O . LYS A 1 101 ? 24.395 0.764 -4.811 1.00 84.69 101 LYS A O 1
ATOM 788 N N . ARG A 1 102 ? 24.623 2.986 -4.646 1.00 84.06 102 ARG A N 1
ATOM 789 C CA . ARG A 1 102 ? 25.395 2.987 -3.390 1.00 84.06 102 ARG A CA 1
ATOM 790 C C . ARG A 1 102 ? 24.538 2.628 -2.168 1.00 84.06 102 ARG A C 1
ATOM 792 O O . ARG A 1 102 ? 25.065 2.495 -1.067 1.00 84.06 102 ARG A O 1
ATOM 799 N N . ARG A 1 103 ? 23.217 2.499 -2.328 1.00 81.81 103 ARG A N 1
ATOM 800 C CA . ARG A 1 103 ? 22.258 2.086 -1.299 1.00 81.81 103 ARG A CA 1
ATOM 801 C C . ARG A 1 103 ? 21.543 0.817 -1.757 1.00 81.81 103 ARG A C 1
ATOM 803 O O . ARG A 1 103 ? 20.775 0.836 -2.711 1.00 81.81 103 ARG A O 1
ATOM 810 N N . SER A 1 104 ? 21.741 -0.277 -1.027 1.00 74.38 104 SER A N 1
ATOM 811 C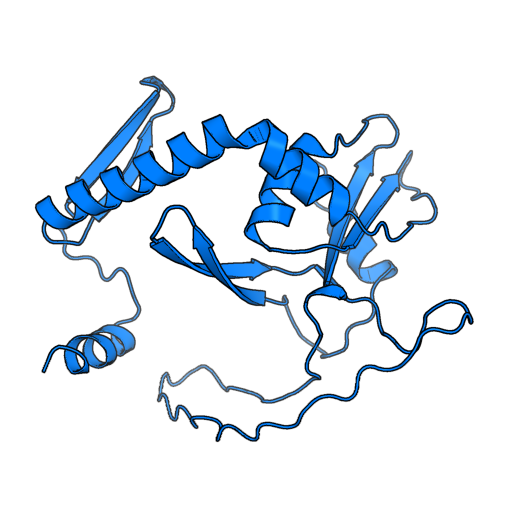 CA . SER A 1 104 ? 20.944 -1.488 -1.234 1.00 74.38 104 SER A CA 1
ATOM 812 C C . SER A 1 104 ? 19.503 -1.254 -0.763 1.00 74.38 104 SER A C 1
ATOM 814 O O . SER A 1 104 ? 19.268 -0.907 0.402 1.00 74.38 104 SER A O 1
ATOM 816 N N . LEU A 1 105 ? 18.534 -1.441 -1.664 1.00 84.69 105 LEU A N 1
ATOM 817 C CA . LEU A 1 105 ? 17.118 -1.467 -1.312 1.00 84.69 105 LEU A CA 1
ATOM 818 C C . LEU A 1 105 ? 16.764 -2.863 -0.805 1.00 84.69 105 LEU A C 1
ATOM 820 O O . LEU A 1 105 ? 16.511 -3.777 -1.584 1.00 84.69 105 LEU A O 1
ATOM 824 N N . ARG A 1 106 ? 16.722 -3.033 0.515 1.00 90.12 106 ARG A N 1
ATOM 825 C CA . ARG A 1 106 ? 16.311 -4.311 1.108 1.00 90.12 106 ARG A CA 1
ATOM 826 C C . ARG A 1 106 ? 14.817 -4.546 0.911 1.00 90.12 106 ARG A C 1
ATOM 828 O O . ARG A 1 106 ? 14.024 -3.670 1.253 1.00 90.12 106 ARG A O 1
ATOM 835 N N . PHE A 1 107 ? 14.449 -5.742 0.446 1.00 93.25 107 PHE A N 1
ATOM 836 C CA . PHE A 1 107 ? 13.054 -6.137 0.215 1.00 93.25 107 PHE A CA 1
ATOM 837 C C . PHE A 1 107 ? 12.161 -5.896 1.440 1.00 93.25 107 PHE A C 1
ATOM 839 O O . PHE A 1 107 ? 11.117 -5.270 1.331 1.00 93.25 107 PHE A O 1
ATOM 846 N N . ARG A 1 108 ? 12.639 -6.219 2.646 1.00 94.50 108 ARG A N 1
ATOM 847 C CA . ARG A 1 108 ? 11.914 -5.974 3.907 1.00 94.50 108 ARG A CA 1
ATOM 848 C C . ARG A 1 108 ? 11.418 -4.532 4.131 1.00 94.50 108 ARG A C 1
ATOM 850 O O . ARG A 1 108 ? 10.551 -4.322 4.968 1.00 94.50 108 ARG A O 1
ATOM 857 N N . HIS A 1 109 ? 12.006 -3.529 3.469 1.00 92.81 109 HIS A N 1
ATOM 858 C CA . HIS A 1 109 ? 11.566 -2.130 3.583 1.00 92.81 109 HIS A CA 1
ATOM 859 C C . HIS A 1 109 ? 10.425 -1.777 2.616 1.00 92.81 109 HIS A C 1
ATOM 861 O O . HIS A 1 109 ? 9.747 -0.781 2.837 1.00 92.81 109 HIS A O 1
ATOM 867 N N . ILE A 1 110 ? 10.231 -2.562 1.554 1.00 95.00 110 ILE A N 1
ATOM 868 C CA . ILE A 1 110 ? 9.164 -2.383 0.556 1.00 95.00 110 ILE A CA 1
ATOM 869 C C . ILE A 1 110 ? 8.051 -3.421 0.709 1.00 95.00 110 ILE A C 1
ATOM 871 O O . ILE A 1 110 ? 6.909 -3.137 0.366 1.00 95.00 110 ILE A O 1
ATOM 875 N N . ALA A 1 111 ? 8.366 -4.581 1.290 1.00 97.56 111 ALA A N 1
ATOM 876 C CA . ALA A 1 111 ? 7.439 -5.681 1.502 1.00 97.56 111 ALA A CA 1
ATOM 877 C C . ALA A 1 111 ? 6.124 -5.260 2.180 1.00 97.56 111 ALA A C 1
ATOM 879 O O . ALA A 1 111 ? 5.087 -5.671 1.678 1.00 97.56 111 ALA A O 1
ATOM 880 N N . PRO A 1 112 ? 6.093 -4.385 3.214 1.00 97.81 112 PRO A N 1
ATOM 881 C CA . PRO A 1 112 ? 4.821 -3.954 3.794 1.00 97.81 112 PRO A CA 1
ATOM 882 C C . PRO A 1 112 ? 3.900 -3.253 2.788 1.00 97.81 112 PRO A C 1
ATOM 884 O O . PRO A 1 112 ? 2.691 -3.460 2.826 1.00 97.81 112 PRO A O 1
ATOM 887 N N . GLN A 1 113 ? 4.460 -2.433 1.890 1.00 97.69 113 GLN A N 1
ATOM 888 C CA . GLN A 1 113 ? 3.682 -1.738 0.864 1.00 97.69 113 GLN A CA 1
ATOM 889 C C . GLN A 1 113 ? 3.110 -2.747 -0.135 1.00 97.69 113 GLN A C 1
ATOM 891 O O . GLN A 1 113 ? 1.903 -2.748 -0.351 1.00 97.69 113 GLN A O 1
ATOM 896 N N . LEU A 1 114 ? 3.963 -3.626 -0.673 1.00 98.06 114 LEU A N 1
ATOM 897 C CA . LEU A 1 114 ? 3.573 -4.649 -1.650 1.00 98.06 114 LEU A CA 1
ATOM 898 C C . LEU A 1 114 ? 2.571 -5.655 -1.071 1.00 98.06 114 LEU A C 1
ATOM 900 O O . LEU A 1 114 ? 1.623 -6.050 -1.744 1.00 98.06 114 LEU A O 1
ATOM 904 N N . TRP A 1 115 ? 2.753 -6.035 0.195 1.00 98.19 115 TRP A N 1
ATOM 905 C CA . TRP A 1 115 ? 1.850 -6.922 0.919 1.00 98.19 115 TRP A CA 1
ATOM 906 C C . TRP A 1 115 ? 0.478 -6.270 1.126 1.00 98.19 115 TRP A C 1
ATOM 908 O O . TRP A 1 115 ? -0.537 -6.892 0.837 1.00 98.19 115 TRP A O 1
ATOM 918 N N . VAL A 1 116 ? 0.403 -5.002 1.550 1.00 97.62 116 VAL A N 1
ATOM 919 C CA . VAL A 1 116 ? -0.894 -4.308 1.692 1.00 97.62 116 VAL A CA 1
ATOM 920 C C . VAL A 1 116 ? -1.590 -4.115 0.338 1.00 97.62 116 VAL A C 1
ATOM 922 O O . VAL A 1 116 ? -2.809 -4.257 0.250 1.00 97.62 116 VAL A O 1
ATOM 925 N N . SER A 1 117 ? -0.843 -3.788 -0.719 1.00 97.38 117 SER A N 1
ATOM 926 C CA . SER A 1 117 ? -1.408 -3.560 -2.054 1.00 97.38 117 SER A CA 1
ATOM 927 C C . SER A 1 117 ? -1.682 -4.842 -2.842 1.00 97.38 117 SER A C 1
ATOM 929 O O . SER A 1 117 ? -2.385 -4.788 -3.849 1.00 97.38 117 SER A O 1
ATOM 931 N N . GLN A 1 118 ? -1.158 -5.987 -2.388 1.00 97.12 118 GLN A N 1
ATOM 932 C CA . GLN A 1 118 ? -1.176 -7.262 -3.112 1.00 97.12 118 GLN A CA 1
ATOM 933 C C . GLN A 1 118 ? -0.539 -7.138 -4.512 1.00 97.12 118 GLN A C 1
ATOM 935 O O . GLN A 1 118 ? -1.030 -7.722 -5.477 1.00 97.12 118 GLN A O 1
ATOM 940 N N . THR A 1 119 ? 0.540 -6.351 -4.622 1.00 97.62 119 THR A N 1
ATOM 941 C CA . THR A 1 119 ? 1.267 -6.097 -5.880 1.00 97.62 119 THR A CA 1
ATOM 942 C C . THR A 1 119 ? 2.440 -7.074 -6.010 1.00 97.62 119 THR A C 1
ATOM 944 O O . THR A 1 119 ? 3.389 -6.954 -5.233 1.00 97.62 119 THR A O 1
ATOM 947 N N . PRO A 1 120 ? 2.419 -8.021 -6.967 1.00 96.62 120 PRO A N 1
ATOM 948 C CA . PRO A 1 120 ? 3.427 -9.078 -7.037 1.00 96.62 120 PRO A CA 1
ATOM 949 C C . PRO A 1 120 ? 4.636 -8.731 -7.905 1.00 96.62 120 PRO A C 1
ATOM 951 O O . PRO A 1 120 ? 5.675 -9.357 -7.744 1.00 96.62 120 PRO A O 1
ATOM 954 N N . GLN A 1 121 ? 4.532 -7.754 -8.809 1.00 97.75 121 GLN A N 1
ATOM 955 C CA . GLN A 1 121 ? 5.643 -7.381 -9.683 1.00 97.75 121 GLN A CA 1
ATOM 956 C C . GLN A 1 121 ? 6.367 -6.152 -9.127 1.00 97.75 121 GLN A C 1
ATOM 958 O O . GLN A 1 121 ? 5.748 -5.171 -8.706 1.00 97.75 121 GLN A O 1
ATOM 963 N N . LEU A 1 122 ? 7.693 -6.178 -9.150 1.00 96.50 122 LEU A N 1
ATOM 964 C CA . LEU A 1 122 ? 8.539 -5.099 -8.660 1.00 96.50 122 LEU A CA 1
ATOM 965 C C . LEU A 1 122 ? 9.603 -4.747 -9.693 1.00 96.50 122 LEU A C 1
ATOM 967 O O . LEU A 1 122 ? 10.281 -5.612 -10.230 1.00 96.50 122 LEU A O 1
ATOM 971 N N . VAL A 1 123 ? 9.808 -3.454 -9.916 1.00 95.19 123 VAL A N 1
ATOM 972 C CA . VAL A 1 123 ? 10.924 -2.936 -10.704 1.00 95.19 123 VAL A CA 1
ATOM 973 C C . VAL A 1 123 ? 11.863 -2.156 -9.800 1.00 95.19 123 VAL A C 1
ATOM 975 O O . VAL A 1 123 ? 11.512 -1.097 -9.276 1.00 95.19 123 VAL A O 1
ATOM 978 N N . ARG A 1 124 ? 13.100 -2.635 -9.652 1.00 91.56 124 ARG A N 1
ATOM 979 C CA . ARG A 1 124 ? 14.160 -1.905 -8.945 1.00 91.56 124 ARG A CA 1
ATOM 980 C C . ARG A 1 124 ? 15.076 -1.199 -9.932 1.00 91.56 124 ARG A C 1
ATOM 982 O O . ARG A 1 124 ? 15.978 -1.778 -10.533 1.00 91.56 124 ARG A O 1
ATOM 989 N N . ALA A 1 125 ? 14.878 0.102 -10.058 1.00 90.88 125 ALA A N 1
ATOM 990 C CA . ALA A 1 125 ? 15.651 0.948 -10.946 1.00 90.88 125 ALA A CA 1
ATOM 991 C C . ALA A 1 125 ? 16.837 1.575 -10.203 1.00 90.88 125 ALA A C 1
ATOM 993 O O . ALA A 1 125 ? 16.716 2.612 -9.542 1.00 90.88 125 ALA A O 1
ATOM 994 N N . TYR A 1 126 ? 18.009 0.947 -10.295 1.00 90.44 126 TYR A N 1
ATOM 995 C CA . TYR A 1 126 ? 19.202 1.476 -9.642 1.00 90.44 126 TYR A CA 1
ATOM 996 C C . TYR A 1 126 ? 19.911 2.546 -10.481 1.00 90.44 126 TYR A C 1
ATOM 998 O O . TYR A 1 126 ? 20.194 2.329 -11.657 1.00 90.44 126 TYR A O 1
ATOM 1006 N N . TYR A 1 127 ? 20.279 3.675 -9.874 1.00 89.75 127 TYR A N 1
ATOM 1007 C CA . TYR A 1 127 ? 20.987 4.766 -10.551 1.00 89.75 127 TYR A CA 1
ATOM 1008 C C . TYR A 1 127 ? 22.304 5.154 -9.878 1.00 89.75 127 TYR A C 1
ATOM 1010 O O . TYR A 1 127 ? 22.446 5.072 -8.659 1.00 89.75 127 TYR A O 1
ATOM 1018 N N . ASP A 1 128 ? 23.267 5.620 -10.666 1.00 88.75 128 ASP A N 1
ATOM 1019 C CA . ASP A 1 128 ? 24.491 6.267 -10.183 1.00 88.75 128 ASP A CA 1
ATOM 1020 C C . ASP A 1 128 ? 24.842 7.422 -11.116 1.00 88.75 128 ASP A C 1
ATOM 1022 O O . ASP A 1 128 ? 24.653 7.314 -12.326 1.00 88.75 128 ASP A O 1
ATOM 1026 N N . GLU A 1 129 ? 25.264 8.549 -10.541 1.00 86.19 129 GLU A N 1
ATOM 1027 C CA . GLU A 1 129 ? 25.599 9.775 -11.290 1.00 86.19 129 GLU A CA 1
ATOM 1028 C C . GLU A 1 129 ? 24.541 10.173 -12.345 1.00 86.19 129 GLU A C 1
ATOM 1030 O O . GLU A 1 129 ? 24.849 10.586 -13.460 1.00 86.19 129 GLU A O 1
ATOM 1035 N N . GLY A 1 130 ? 23.258 10.011 -11.997 1.00 81.56 130 GLY A N 1
ATOM 1036 C CA . GLY A 1 130 ? 22.119 10.356 -12.856 1.00 81.56 130 GLY A CA 1
ATOM 1037 C C . GLY A 1 130 ? 21.796 9.348 -13.966 1.00 81.56 130 GLY A C 1
ATOM 1038 O O . GLY A 1 130 ? 20.873 9.587 -14.740 1.00 81.56 130 GLY A O 1
ATOM 1039 N N . ARG A 1 131 ? 22.503 8.213 -14.052 1.00 87.12 131 ARG A N 1
ATOM 1040 C CA . ARG A 1 131 ? 22.244 7.150 -15.037 1.00 87.12 131 ARG A CA 1
ATOM 1041 C C . ARG A 1 131 ? 21.644 5.916 -14.380 1.00 87.12 131 ARG A C 1
ATOM 1043 O O . ARG A 1 131 ? 22.220 5.367 -13.440 1.00 87.12 131 ARG A O 1
ATOM 1050 N N . PHE A 1 132 ? 20.521 5.448 -14.914 1.00 90.56 132 PHE A N 1
ATOM 1051 C CA . PHE A 1 132 ? 19.884 4.202 -14.494 1.00 90.56 132 PHE A CA 1
ATOM 1052 C C . PHE A 1 132 ? 20.543 2.989 -15.157 1.00 90.56 132 PHE A C 1
ATOM 1054 O O . PHE A 1 132 ? 20.919 3.038 -16.327 1.00 90.56 132 PHE A O 1
ATOM 1061 N N . SER A 1 133 ? 20.691 1.890 -14.414 1.00 86.31 133 SER A N 1
ATOM 1062 C CA . SER A 1 133 ? 20.879 0.572 -15.026 1.00 86.31 133 SER A CA 1
ATOM 1063 C C . SER A 1 133 ? 19.596 0.124 -15.710 1.00 86.31 133 SER A C 1
ATOM 1065 O O . SER A 1 133 ? 18.513 0.587 -15.355 1.00 86.31 133 SER A O 1
ATOM 1067 N N . GLN A 1 134 ? 19.723 -0.819 -16.642 1.00 87.44 134 GLN A N 1
ATOM 1068 C CA . GLN A 1 134 ? 18.564 -1.465 -17.238 1.00 87.44 134 GLN A CA 1
ATOM 1069 C C . GLN A 1 134 ? 17.682 -2.067 -16.131 1.00 87.44 134 GLN A C 1
ATOM 1071 O O . GLN A 1 134 ? 18.174 -2.911 -15.373 1.00 87.44 134 GLN A O 1
ATOM 1076 N N . PRO A 1 135 ? 16.425 -1.614 -15.995 1.00 88.44 135 PRO A N 1
ATOM 1077 C CA . PRO A 1 135 ? 15.513 -2.181 -15.019 1.00 88.44 135 PRO A CA 1
ATOM 1078 C C . PRO A 1 135 ? 15.133 -3.604 -15.412 1.00 88.44 135 PRO A C 1
ATOM 1080 O O . PRO A 1 135 ? 15.105 -3.951 -16.593 1.00 88.44 135 PRO A O 1
ATOM 1083 N N . GLN A 1 136 ? 14.821 -4.407 -14.406 1.00 89.94 136 GLN A N 1
ATOM 1084 C CA . GLN A 1 136 ? 14.227 -5.725 -14.574 1.00 89.94 136 GLN A CA 1
ATOM 1085 C C . GLN A 1 136 ? 12.911 -5.752 -13.815 1.00 89.94 136 GLN A C 1
ATOM 1087 O O . GLN A 1 136 ? 12.752 -5.032 -12.825 1.00 89.94 136 GLN A O 1
ATOM 1092 N N . VAL A 1 137 ? 11.981 -6.559 -14.312 1.00 93.62 137 VAL A N 1
ATOM 1093 C CA . VAL A 1 137 ? 10.753 -6.865 -13.590 1.00 93.62 137 VAL A CA 1
ATOM 1094 C C . VAL A 1 137 ? 10.995 -8.145 -12.805 1.00 93.62 137 VAL A C 1
ATOM 1096 O O . VAL A 1 137 ? 11.392 -9.161 -13.372 1.00 93.62 137 VAL A O 1
ATOM 1099 N N . GLU A 1 138 ? 10.809 -8.059 -11.499 1.00 94.88 138 GLU A N 1
ATOM 1100 C CA . GLU A 1 138 ? 10.970 -9.139 -10.537 1.00 94.88 138 GLU A CA 1
ATOM 1101 C C . GLU A 1 138 ? 9.566 -9.574 -10.093 1.00 94.88 138 GLU A C 1
ATOM 1103 O O . GLU A 1 138 ? 8.814 -8.750 -9.568 1.00 94.88 138 GLU A O 1
ATOM 1108 N N . ASP A 1 139 ? 9.212 -10.847 -10.286 1.00 96.69 139 ASP A N 1
ATOM 1109 C CA . ASP A 1 139 ? 8.056 -11.425 -9.595 1.00 96.69 139 ASP A CA 1
ATOM 1110 C C . ASP A 1 139 ? 8.482 -11.746 -8.162 1.00 96.69 139 ASP A C 1
ATOM 1112 O O . ASP A 1 139 ? 9.313 -12.623 -7.927 1.00 96.69 139 ASP A O 1
ATOM 1116 N N . VAL A 1 140 ? 7.942 -10.990 -7.213 1.00 97.50 140 VAL A N 1
ATOM 1117 C CA . V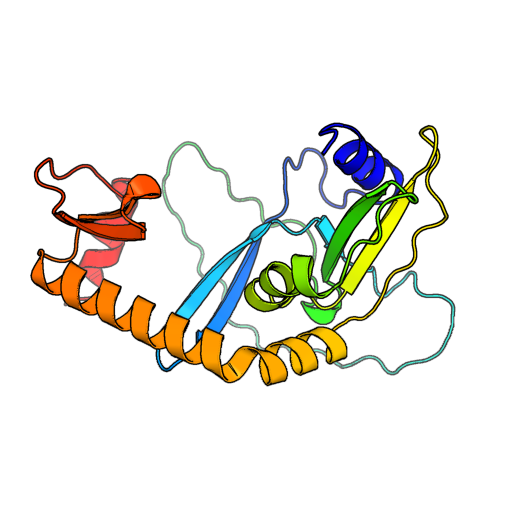AL A 1 140 ? 8.277 -11.073 -5.789 1.00 97.50 140 VAL A CA 1
ATOM 1118 C C . VAL A 1 140 ? 7.140 -11.684 -4.973 1.00 97.50 140 VAL A C 1
ATOM 1120 O O . VAL A 1 140 ? 7.113 -11.544 -3.751 1.00 97.50 140 VAL A O 1
ATOM 1123 N N . GLY A 1 141 ? 6.187 -12.373 -5.612 1.00 97.00 141 GLY A N 1
ATOM 1124 C CA . GLY A 1 141 ? 5.052 -12.994 -4.926 1.00 97.00 141 GLY A CA 1
ATOM 1125 C C . GLY A 1 141 ? 5.475 -13.974 -3.825 1.00 97.00 141 GLY A C 1
ATOM 1126 O O . GLY A 1 141 ? 4.928 -13.933 -2.722 1.00 97.00 141 GLY A O 1
ATOM 1127 N N . GLU A 1 142 ? 6.485 -14.807 -4.090 1.00 97.62 142 GLU A N 1
ATOM 1128 C CA . GLU A 1 142 ? 7.045 -15.734 -3.094 1.00 97.62 142 GLU A CA 1
ATOM 1129 C C . GLU A 1 142 ? 7.747 -14.987 -1.948 1.00 97.62 142 GLU A C 1
ATOM 1131 O O . GLU A 1 142 ? 7.529 -15.308 -0.780 1.00 97.62 142 GLU A O 1
ATOM 1136 N N . GLU A 1 143 ? 8.506 -13.929 -2.250 1.00 98.12 143 GLU A N 1
ATOM 1137 C CA . GLU A 1 143 ? 9.183 -13.102 -1.239 1.00 98.12 143 GLU A CA 1
ATOM 1138 C C . GLU A 1 143 ? 8.177 -12.388 -0.319 1.00 98.12 143 GLU A C 1
ATOM 1140 O O . GLU A 1 143 ? 8.407 -12.259 0.886 1.00 98.12 143 GLU A O 1
ATOM 1145 N N . ILE A 1 144 ? 7.036 -11.937 -0.858 1.00 98.25 144 ILE A N 1
ATOM 1146 C CA . ILE A 1 144 ? 5.942 -11.352 -0.066 1.00 98.25 144 ILE A CA 1
ATOM 1147 C C . ILE A 1 144 ? 5.379 -12.391 0.912 1.00 98.25 144 ILE A C 1
ATOM 1149 O O . ILE A 1 144 ? 5.149 -12.064 2.079 1.00 98.25 144 ILE A O 1
ATOM 1153 N N . GLN A 1 145 ? 5.167 -13.631 0.458 1.00 98.00 145 GLN A N 1
ATOM 1154 C CA . GLN A 1 145 ? 4.655 -14.716 1.303 1.00 98.00 145 GLN A CA 1
ATOM 1155 C C . GLN A 1 145 ? 5.651 -15.106 2.398 1.00 98.00 145 GLN A C 1
ATOM 1157 O O . GLN A 1 145 ? 5.256 -15.290 3.552 1.00 98.00 145 GLN A O 1
ATOM 1162 N N . GLU A 1 146 ? 6.939 -15.190 2.065 1.00 98.38 146 GLU A N 1
ATOM 1163 C CA . GLU A 1 146 ? 8.003 -15.429 3.040 1.00 98.38 146 GLU A CA 1
ATOM 1164 C C . GLU A 1 146 ? 8.041 -14.306 4.085 1.00 98.38 146 GLU A C 1
ATOM 1166 O O . GLU A 1 146 ? 7.992 -14.570 5.288 1.00 98.38 146 GLU A O 1
ATOM 1171 N N . TRP A 1 147 ? 8.004 -13.044 3.645 1.00 98.50 147 TRP A N 1
ATOM 1172 C CA . TRP A 1 147 ? 7.949 -11.897 4.549 1.00 98.50 147 TRP A CA 1
ATOM 1173 C C . TRP A 1 147 ? 6.720 -11.939 5.466 1.00 98.50 147 TRP A C 1
ATOM 1175 O O . TRP A 1 147 ? 6.839 -11.680 6.666 1.00 98.50 147 TRP A O 1
ATOM 1185 N N . GLU A 1 148 ? 5.541 -12.288 4.945 1.00 98.19 148 GLU A N 1
ATOM 1186 C CA . GLU A 1 148 ? 4.334 -12.460 5.757 1.00 98.19 148 GLU A CA 1
ATOM 1187 C C . GLU A 1 148 ? 4.512 -13.564 6.809 1.00 98.19 148 GLU A C 1
ATOM 1189 O O . GLU A 1 148 ? 4.115 -13.380 7.966 1.00 98.19 148 GLU A O 1
ATOM 1194 N N . HIS A 1 149 ? 5.112 -14.696 6.433 1.00 98.38 149 HIS A N 1
ATOM 1195 C CA . HIS A 1 149 ? 5.385 -15.802 7.346 1.00 98.38 149 HIS A CA 1
ATOM 1196 C C . HIS A 1 149 ? 6.315 -15.372 8.490 1.00 98.38 149 HIS A C 1
ATOM 1198 O O . HIS A 1 149 ? 6.013 -15.594 9.666 1.00 98.38 149 HIS A O 1
ATOM 1204 N N . GLU A 1 150 ? 7.404 -14.677 8.166 1.00 98.31 150 GLU A N 1
ATOM 1205 C CA . GLU A 1 150 ? 8.361 -14.156 9.146 1.00 98.31 150 GLU A CA 1
ATOM 1206 C C . GLU A 1 150 ? 7.752 -13.080 10.063 1.00 98.31 150 GLU A C 1
ATOM 1208 O O . GLU A 1 150 ? 8.149 -12.938 11.222 1.00 98.31 150 GLU A O 1
ATOM 1213 N N . ASN A 1 151 ? 6.761 -12.327 9.574 1.00 98.12 151 ASN A N 1
ATOM 1214 C CA . ASN A 1 151 ? 6.142 -11.215 10.298 1.00 98.12 151 ASN A CA 1
ATOM 1215 C C . ASN A 1 151 ? 4.818 -11.576 10.983 1.00 98.12 151 ASN A C 1
ATOM 1217 O O . ASN A 1 151 ? 4.162 -10.690 11.535 1.00 98.12 151 ASN A O 1
ATOM 1221 N N . GLN A 1 152 ? 4.444 -12.859 11.044 1.00 98.19 152 GLN A N 1
ATOM 1222 C CA . GLN A 1 152 ? 3.169 -13.308 11.622 1.00 98.19 152 GLN A CA 1
ATOM 1223 C C . GLN A 1 152 ? 2.886 -12.755 13.022 1.00 98.19 152 GLN A C 1
ATOM 1225 O O . GLN A 1 152 ? 1.745 -12.410 13.327 1.00 98.19 152 GLN A O 1
ATOM 1230 N N . LYS A 1 153 ? 3.903 -12.649 13.887 1.00 98.44 153 LYS A N 1
ATOM 1231 C CA . LYS A 1 153 ? 3.730 -12.061 15.224 1.00 98.44 153 LYS A CA 1
ATOM 1232 C C . LYS A 1 153 ? 3.304 -10.590 15.133 1.00 98.44 153 LYS A C 1
ATOM 1234 O O . LYS A 1 153 ? 2.279 -10.222 15.699 1.00 98.44 153 LYS A O 1
ATOM 1239 N N . ASN A 1 154 ? 4.052 -9.785 14.379 1.00 98.00 154 ASN A N 1
ATOM 1240 C CA . ASN A 1 154 ? 3.784 -8.357 14.197 1.00 98.00 154 ASN A CA 1
ATOM 1241 C C . ASN A 1 154 ? 2.430 -8.124 13.511 1.00 98.00 154 ASN A C 1
ATOM 1243 O O . ASN A 1 154 ? 1.691 -7.220 13.887 1.00 98.00 154 ASN A O 1
ATOM 1247 N N . LEU A 1 155 ? 2.077 -8.960 12.530 1.00 98.31 155 LEU A N 1
ATOM 1248 C CA . LEU A 1 155 ? 0.795 -8.885 11.830 1.00 98.31 155 LEU A CA 1
ATOM 1249 C C . LEU A 1 155 ? -0.381 -9.212 12.760 1.00 98.31 155 LEU A C 1
ATOM 1251 O O . LEU A 1 155 ? -1.385 -8.505 12.748 1.00 98.31 155 LEU A O 1
ATOM 1255 N N . LYS A 1 156 ? -0.255 -10.220 13.631 1.00 98.44 156 LYS A N 1
ATOM 1256 C CA . LYS A 1 156 ? -1.280 -10.516 14.647 1.00 98.44 156 LYS A CA 1
ATOM 1257 C C . LYS A 1 156 ? -1.431 -9.381 15.657 1.00 98.44 156 LYS A C 1
ATOM 1259 O O . LYS A 1 156 ? -2.557 -9.040 16.014 1.00 98.44 156 LYS A O 1
ATOM 1264 N N . GLU A 1 157 ? -0.323 -8.776 16.085 1.00 98.25 157 GLU A N 1
ATOM 1265 C CA . GLU A 1 157 ? -0.343 -7.588 16.948 1.00 98.25 157 GLU A CA 1
ATOM 1266 C C . GLU A 1 157 ? -1.027 -6.400 16.254 1.00 98.25 157 GLU A C 1
ATOM 1268 O O . GLU A 1 157 ? -1.881 -5.755 16.859 1.00 98.25 157 GLU A O 1
ATOM 1273 N N . LEU A 1 158 ? -0.740 -6.158 14.970 1.00 97.69 158 LEU A N 1
ATOM 1274 C CA . LEU A 1 158 ? -1.420 -5.142 14.163 1.00 97.69 158 LEU A CA 1
ATOM 1275 C C . LEU A 1 158 ? -2.926 -5.417 14.054 1.00 97.69 158 LEU A C 1
ATOM 1277 O O . LEU A 1 158 ? -3.731 -4.508 14.247 1.00 97.69 158 LEU A O 1
ATOM 1281 N N . GLY A 1 159 ? -3.319 -6.662 13.781 1.00 98.06 159 GLY A N 1
ATOM 1282 C CA . GLY A 1 159 ? -4.723 -7.064 13.723 1.00 98.06 159 GLY A CA 1
ATOM 1283 C C . GLY A 1 159 ? -5.457 -6.813 15.040 1.00 98.06 159 GLY A C 1
ATOM 1284 O O . GLY A 1 159 ? -6.514 -6.182 15.046 1.00 98.06 159 GLY A O 1
ATOM 1285 N N . ALA A 1 160 ? -4.870 -7.234 16.164 1.00 98.31 160 ALA A N 1
ATOM 1286 C CA . ALA A 1 160 ? -5.418 -6.984 17.497 1.00 98.31 160 ALA A CA 1
ATOM 1287 C C . ALA A 1 160 ? -5.515 -5.480 17.805 1.00 98.31 160 ALA A C 1
ATOM 1289 O O . ALA A 1 160 ? -6.528 -5.017 18.328 1.00 98.31 160 ALA A O 1
ATOM 1290 N N . LEU A 1 161 ? -4.498 -4.704 17.424 1.00 97.75 161 LEU A N 1
ATOM 1291 C CA . LEU A 1 161 ? -4.481 -3.256 17.599 1.00 97.75 161 LEU A CA 1
ATOM 1292 C C . LEU A 1 161 ? -5.597 -2.564 16.807 1.00 97.75 161 LEU A C 1
ATOM 1294 O O . LEU A 1 161 ? -6.277 -1.694 17.344 1.00 97.75 161 LEU A O 1
ATOM 1298 N N . ILE A 1 162 ? -5.816 -2.949 15.548 1.00 97.44 162 ILE A N 1
ATOM 1299 C CA . ILE A 1 162 ? -6.895 -2.392 14.721 1.00 97.44 162 ILE A CA 1
ATOM 1300 C C . ILE A 1 162 ? -8.262 -2.730 15.325 1.00 97.44 162 ILE A C 1
ATOM 1302 O O . ILE A 1 162 ? -9.118 -1.851 15.422 1.00 97.44 162 ILE A O 1
ATOM 1306 N N . GLN A 1 163 ? -8.466 -3.970 15.779 1.00 97.75 163 GLN A N 1
ATOM 1307 C CA . GLN A 1 163 ? -9.705 -4.357 16.463 1.00 97.75 163 GLN A CA 1
ATOM 1308 C C . GLN A 1 163 ? -9.937 -3.531 17.736 1.00 97.75 163 GLN A C 1
ATOM 1310 O O . GLN A 1 163 ? -11.055 -3.076 17.977 1.00 97.75 163 GLN A O 1
ATOM 1315 N N . GLU A 1 164 ? -8.886 -3.284 18.517 1.00 96.69 164 GLU A N 1
ATOM 1316 C CA . GLU A 1 164 ? -8.952 -2.455 19.719 1.00 96.69 164 GLU A CA 1
ATOM 1317 C C . GLU A 1 164 ? -9.278 -0.991 19.391 1.00 96.69 164 GLU A C 1
ATOM 1319 O O . GLU A 1 164 ? -10.143 -0.390 20.032 1.00 96.69 164 GLU A O 1
ATOM 1324 N N . ILE A 1 165 ? -8.667 -0.430 18.341 1.00 95.62 165 ILE A N 1
ATOM 1325 C CA . ILE A 1 165 ? -8.994 0.911 17.836 1.00 95.62 165 ILE A CA 1
ATOM 1326 C C . ILE A 1 165 ? -10.476 0.986 17.461 1.00 95.62 165 ILE A C 1
ATOM 1328 O O . ILE A 1 165 ? -11.165 1.915 17.880 1.00 95.62 165 ILE A O 1
ATOM 1332 N N . ILE A 1 166 ? -10.988 0.001 16.716 1.00 94.88 166 ILE A N 1
ATOM 1333 C CA . ILE A 1 166 ? -12.403 -0.062 16.327 1.00 94.88 166 ILE A CA 1
ATOM 1334 C C . ILE A 1 166 ? -13.299 -0.138 17.570 1.00 94.88 166 ILE A C 1
ATOM 1336 O O . ILE A 1 166 ? -14.294 0.585 17.652 1.00 94.88 166 ILE A O 1
ATOM 1340 N N . ARG A 1 167 ? -12.954 -0.981 18.551 1.00 95.50 167 ARG A N 1
ATOM 1341 C CA . ARG A 1 167 ? -13.708 -1.140 19.803 1.00 95.50 167 ARG A CA 1
ATOM 1342 C C . ARG A 1 167 ? -13.802 0.179 20.570 1.00 95.50 167 ARG A C 1
ATOM 1344 O O . ARG A 1 167 ? -14.900 0.585 20.953 1.00 95.50 167 ARG A O 1
ATOM 1351 N N . VAL A 1 168 ? -12.673 0.859 20.768 1.00 94.38 168 VAL A N 1
ATOM 1352 C CA . VAL A 1 168 ? -12.625 2.144 21.478 1.00 94.38 168 VAL A CA 1
ATOM 1353 C C . VAL A 1 168 ? -13.368 3.224 20.688 1.00 94.38 168 VAL A C 1
ATOM 1355 O O . VAL A 1 168 ? -14.195 3.926 21.266 1.00 94.38 168 VAL A O 1
ATOM 1358 N N . MET A 1 169 ? -13.175 3.313 19.368 1.00 92.00 169 MET A N 1
ATOM 1359 C CA . MET A 1 169 ? -13.863 4.295 18.520 1.00 92.00 169 MET A CA 1
ATOM 1360 C C . MET A 1 169 ? -15.390 4.135 18.581 1.00 92.00 169 MET A C 1
ATOM 1362 O O . MET A 1 169 ? -16.113 5.124 18.695 1.00 92.00 169 MET A O 1
ATOM 1366 N N . LYS A 1 170 ? -15.896 2.893 18.589 1.00 91.38 170 LYS A N 1
ATOM 1367 C CA . LYS A 1 170 ? -17.328 2.611 18.785 1.00 91.38 170 LYS A CA 1
ATOM 1368 C C . LYS A 1 170 ? -17.829 3.104 20.144 1.00 91.38 170 LYS A C 1
ATOM 1370 O O . LYS A 1 170 ? -18.886 3.724 20.203 1.00 91.38 170 LYS A O 1
ATOM 1375 N N . SER A 1 171 ? -17.056 2.908 21.216 1.00 89.50 171 SER A N 1
ATOM 1376 C CA . SER A 1 171 ? -17.410 3.435 22.546 1.00 89.50 171 SER A CA 1
ATOM 1377 C C . SER A 1 171 ? -17.425 4.969 22.612 1.00 89.50 171 SER A C 1
ATOM 1379 O O . SER A 1 171 ? -18.094 5.542 23.466 1.00 89.50 171 SER A O 1
ATOM 1381 N N . CYS A 1 172 ? -16.744 5.638 21.677 1.00 85.31 172 CYS A N 1
ATOM 1382 C CA . CYS A 1 172 ? -16.739 7.092 21.519 1.00 85.31 172 CYS A CA 1
ATOM 1383 C C . CYS A 1 172 ? -17.848 7.624 20.588 1.00 85.31 172 CYS A C 1
ATOM 1385 O O . CYS A 1 172 ? -17.771 8.775 20.168 1.00 85.31 172 CYS A O 1
ATOM 1387 N N . GLY A 1 173 ? -18.863 6.821 20.246 1.00 84.56 173 GLY A N 1
ATOM 1388 C CA . GLY A 1 173 ? -19.945 7.230 19.338 1.00 84.56 173 GLY A CA 1
ATOM 1389 C C . GLY A 1 173 ? -19.651 6.978 17.855 1.00 84.56 173 GLY A C 1
ATOM 1390 O O . GLY A 1 173 ? -20.346 7.503 16.991 1.00 84.56 173 GLY A O 1
ATOM 1391 N N . GLY A 1 174 ? -18.617 6.188 17.542 1.00 84.31 174 GLY A N 1
ATOM 1392 C CA . GLY A 1 174 ? -18.308 5.737 16.180 1.00 84.31 174 GLY A CA 1
ATOM 1393 C C . GLY A 1 174 ? -17.594 6.762 15.296 1.00 84.31 174 GLY A C 1
ATOM 1394 O O . GLY A 1 174 ? -17.279 6.447 14.151 1.00 84.31 174 GLY A O 1
ATOM 1395 N N . ARG A 1 175 ? -17.303 7.964 15.808 1.00 83.44 175 ARG A N 1
ATOM 1396 C CA . ARG A 1 175 ? -16.610 9.038 15.083 1.00 83.44 175 ARG A CA 1
ATOM 1397 C C . ARG A 1 175 ? -15.499 9.635 15.938 1.00 83.44 175 ARG A C 1
ATOM 1399 O O . ARG A 1 175 ? -15.688 9.913 17.123 1.00 83.44 175 ARG A O 1
ATOM 1406 N N . GLY A 1 176 ? -14.343 9.861 15.331 1.00 87.62 176 GLY A N 1
ATOM 1407 C CA . GLY A 1 176 ? -13.202 10.425 16.032 1.00 87.62 176 GLY A CA 1
ATOM 1408 C C . GLY A 1 176 ? -11.919 10.363 15.226 1.00 87.62 176 GLY A C 1
ATOM 1409 O O . GLY A 1 176 ? -11.888 9.919 14.080 1.00 87.62 176 GLY A O 1
ATOM 1410 N N . MET A 1 177 ? -10.845 10.809 15.862 1.00 89.19 177 MET A N 1
ATOM 1411 C CA . MET A 1 177 ? -9.511 10.853 15.284 1.00 89.19 177 MET A CA 1
ATOM 1412 C C . MET A 1 177 ? -8.585 9.895 16.022 1.00 89.19 177 MET A C 1
ATOM 1414 O O . MET A 1 177 ? -8.569 9.854 17.252 1.00 89.19 177 MET A O 1
ATOM 1418 N N . LEU A 1 178 ? -7.772 9.168 15.259 1.00 92.06 178 LEU A N 1
ATOM 1419 C CA . LEU A 1 178 ? -6.633 8.413 15.766 1.00 92.06 178 LEU A CA 1
ATOM 1420 C C . LEU A 1 178 ? -5.355 9.201 15.478 1.00 92.06 178 LEU A C 1
ATOM 1422 O O . LEU A 1 178 ? -5.087 9.559 14.332 1.00 92.06 178 LEU A O 1
ATOM 1426 N N . ARG A 1 179 ? -4.536 9.439 16.503 1.00 93.06 179 ARG A N 1
ATOM 1427 C CA . ARG A 1 179 ? -3.240 10.109 16.361 1.00 93.06 179 ARG A CA 1
ATOM 1428 C C . ARG A 1 179 ? -2.147 9.333 17.074 1.00 93.06 179 ARG A C 1
ATOM 1430 O O . ARG A 1 179 ? -2.302 8.969 18.236 1.00 93.06 179 ARG A O 1
ATOM 1437 N N . TYR A 1 180 ? -1.010 9.152 16.413 1.00 94.94 180 TYR A N 1
ATOM 1438 C CA . TYR A 1 180 ? 0.197 8.655 17.064 1.00 94.94 180 TYR A CA 1
ATOM 1439 C C . TYR A 1 180 ? 1.020 9.820 17.624 1.00 94.94 180 TYR A C 1
ATOM 1441 O O . TYR A 1 180 ? 1.362 10.760 16.906 1.00 94.94 180 TYR A O 1
ATOM 1449 N N . ASN A 1 181 ? 1.319 9.783 18.921 1.00 94.75 181 ASN A N 1
ATOM 1450 C CA . ASN A 1 181 ? 2.203 10.736 19.578 1.00 94.75 181 ASN A CA 1
ATOM 1451 C C . ASN A 1 181 ? 3.605 10.130 19.696 1.00 94.75 181 ASN A C 1
ATOM 1453 O O . ASN A 1 181 ? 3.819 9.209 20.483 1.00 94.75 181 ASN A O 1
ATOM 1457 N N . LEU A 1 182 ? 4.555 10.687 18.941 1.00 92.62 182 LEU A N 1
ATOM 1458 C CA . LEU A 1 182 ? 5.947 10.234 18.913 1.00 92.62 182 LEU A CA 1
ATOM 1459 C C . LEU A 1 182 ? 6.659 10.388 20.262 1.00 92.62 182 LEU A C 1
ATOM 1461 O O . LEU A 1 182 ? 7.401 9.497 20.656 1.00 92.62 182 LEU A O 1
ATOM 1465 N N . ALA A 1 183 ? 6.426 11.489 20.980 1.00 94.62 183 ALA A N 1
ATOM 1466 C CA . ALA A 1 183 ? 7.131 11.786 22.227 1.00 94.62 183 ALA A CA 1
ATOM 1467 C C . ALA A 1 183 ? 6.756 10.816 23.355 1.00 94.62 183 ALA A C 1
ATOM 1469 O O . ALA A 1 183 ? 7.593 10.480 24.186 1.00 94.62 183 ALA A O 1
ATOM 1470 N N . SER A 1 184 ? 5.500 10.362 23.385 1.00 94.81 184 SER A N 1
ATOM 1471 C CA . SER A 1 184 ? 5.021 9.408 24.388 1.00 94.81 184 SER A CA 1
ATOM 1472 C C . SER A 1 184 ? 4.906 7.972 23.881 1.00 94.81 184 SER A C 1
ATOM 1474 O O . SER A 1 184 ? 4.563 7.100 24.676 1.00 94.81 184 SER A O 1
ATOM 1476 N N . ALA A 1 185 ? 5.173 7.726 22.592 1.00 93.81 185 ALA A N 1
ATOM 1477 C CA . ALA A 1 185 ? 4.957 6.447 21.913 1.00 93.81 185 ALA A CA 1
ATOM 1478 C C . ALA A 1 185 ? 3.544 5.876 22.155 1.00 93.81 185 ALA A C 1
ATOM 1480 O O . ALA A 1 185 ? 3.365 4.692 22.439 1.00 93.81 185 ALA A O 1
ATOM 1481 N N . ARG A 1 186 ? 2.520 6.739 22.084 1.00 94.75 186 ARG A N 1
ATOM 1482 C CA . ARG A 1 186 ? 1.119 6.374 22.360 1.00 94.75 186 ARG A CA 1
ATOM 1483 C C . ARG A 1 186 ? 0.208 6.660 21.183 1.00 94.75 186 ARG A C 1
ATOM 1485 O O . ARG A 1 186 ? 0.318 7.699 20.535 1.00 94.75 186 ARG A O 1
ATOM 1492 N N . LEU A 1 187 ? -0.757 5.770 20.983 1.00 95.06 187 LEU A N 1
ATOM 1493 C CA . LEU A 1 187 ? -1.929 6.024 20.156 1.00 95.06 187 LEU A CA 1
ATOM 1494 C C . LEU A 1 187 ? -2.995 6.713 21.005 1.00 95.06 187 LEU A C 1
ATOM 1496 O O . LEU A 1 187 ? -3.323 6.263 22.101 1.00 95.06 187 LEU A O 1
ATOM 1500 N N . ILE A 1 188 ? -3.498 7.835 20.507 1.00 93.75 188 ILE A N 1
ATOM 1501 C CA . ILE A 1 188 ? -4.506 8.662 21.160 1.00 93.75 188 ILE A CA 1
ATOM 1502 C C . ILE A 1 188 ? -5.743 8.642 20.273 1.00 93.75 188 ILE A C 1
ATOM 1504 O O . ILE A 1 188 ? -5.668 9.032 19.107 1.00 93.75 188 ILE A O 1
ATOM 1508 N N . ILE A 1 189 ? -6.863 8.196 20.837 1.00 92.31 189 ILE A N 1
ATOM 1509 C CA . ILE A 1 189 ? -8.182 8.285 20.214 1.00 92.31 189 ILE A CA 1
ATOM 1510 C C . ILE A 1 189 ? -8.925 9.435 20.886 1.00 92.31 189 ILE A C 1
ATOM 1512 O O . ILE A 1 189 ? -9.028 9.476 22.113 1.00 92.31 189 ILE A O 1
ATOM 1516 N N . SER A 1 190 ? -9.421 10.374 20.090 1.00 89.19 190 SER A N 1
ATOM 1517 C CA . SER A 1 190 ? -10.258 11.480 20.558 1.00 89.19 190 SER A CA 1
ATOM 1518 C C . SER A 1 190 ? -11.588 11.472 19.823 1.00 89.19 190 SER A C 1
ATOM 1520 O O . SER A 1 190 ? -11.606 11.346 18.597 1.00 89.19 190 SER A O 1
ATOM 1522 N N . SER A 1 191 ? -12.691 11.631 20.557 1.00 85.50 191 SER A N 1
ATOM 1523 C CA . SER A 1 191 ? -14.003 11.824 19.945 1.00 85.50 191 SER A CA 1
ATOM 1524 C C . SER A 1 191 ? -14.035 13.134 19.164 1.00 85.50 191 SER A C 1
ATOM 1526 O O . SER A 1 191 ? -13.482 14.143 19.610 1.00 85.50 191 SER A O 1
ATOM 1528 N N . ASP A 1 192 ? -14.683 13.113 18.001 1.00 79.25 192 ASP A N 1
ATOM 1529 C CA . ASP A 1 192 ? -14.937 14.336 17.245 1.00 79.25 192 ASP A CA 1
ATOM 1530 C C . ASP A 1 192 ? -16.117 15.080 17.881 1.00 79.25 192 ASP A C 1
ATOM 1532 O O . ASP A 1 192 ? -17.281 14.726 17.685 1.00 79.25 192 ASP A O 1
ATOM 1536 N N . LYS A 1 193 ? -15.805 16.081 18.708 1.00 71.94 193 LYS A N 1
ATOM 1537 C CA . LYS A 1 193 ? -16.813 16.910 19.383 1.00 71.94 193 LYS A CA 1
ATOM 1538 C C . LYS A 1 193 ? -17.414 17.966 18.461 1.00 71.94 193 LYS A C 1
ATOM 1540 O O . LYS A 1 193 ? -18.520 18.424 18.737 1.00 71.94 193 LYS A O 1
ATOM 1545 N N . ASP A 1 194 ? -16.711 18.313 17.386 1.00 70.44 194 ASP A N 1
ATOM 1546 C CA . ASP A 1 194 ? -17.082 19.395 16.476 1.00 70.44 194 ASP A CA 1
ATOM 1547 C C . ASP A 1 194 ? -17.987 18.898 15.333 1.00 70.44 194 ASP A C 1
ATOM 1549 O O . ASP A 1 194 ? -18.453 19.700 14.526 1.00 70.44 194 ASP A O 1
ATOM 1553 N N . GLN A 1 195 ? -18.269 17.584 15.287 1.00 66.50 195 GLN A N 1
ATOM 1554 C CA . GLN A 1 195 ? -19.074 16.910 14.258 1.00 66.50 195 GLN A CA 1
ATOM 1555 C C . GLN A 1 195 ? -18.647 17.290 12.838 1.00 66.50 195 GLN A C 1
ATOM 1557 O O . GLN A 1 195 ? -19.479 17.499 11.953 1.00 66.50 195 GLN A O 1
ATOM 1562 N N . SER A 1 196 ? -17.340 17.404 12.622 1.00 71.06 196 SER A N 1
ATOM 1563 C CA . SER A 1 196 ? -16.818 17.699 11.299 1.00 71.06 196 SER A CA 1
ATOM 1564 C C . SER A 1 196 ? -17.161 16.560 10.338 1.00 71.06 196 SER A C 1
ATOM 1566 O O . SER A 1 196 ? -17.078 15.374 10.673 1.00 71.06 196 SER A O 1
ATOM 1568 N N . ASP A 1 197 ? -17.586 16.913 9.126 1.00 75.06 197 ASP A N 1
ATOM 1569 C CA . ASP A 1 197 ? -17.896 15.917 8.111 1.00 75.06 197 ASP A CA 1
ATOM 1570 C C . ASP A 1 197 ? -16.610 15.171 7.706 1.00 75.06 197 ASP A C 1
ATOM 1572 O O . ASP A 1 197 ? -15.732 15.730 7.052 1.00 75.06 197 ASP A O 1
ATOM 1576 N N . MET A 1 198 ? -16.510 13.890 8.072 1.00 79.50 198 MET A N 1
ATOM 1577 C CA . MET A 1 198 ? -15.399 12.998 7.699 1.00 79.50 198 MET A CA 1
ATOM 1578 C C . MET A 1 198 ? -15.504 12.477 6.257 1.00 79.50 198 MET A C 1
ATOM 1580 O O . MET A 1 198 ? -14.531 11.970 5.700 1.00 79.50 198 MET A O 1
ATOM 1584 N N . LEU A 1 199 ? -16.689 12.587 5.655 1.00 80.88 199 LEU A N 1
ATOM 1585 C CA . LEU A 1 199 ? -16.997 12.202 4.280 1.00 80.88 199 LEU A CA 1
ATOM 1586 C C . LEU A 1 199 ? -17.729 13.351 3.569 1.00 80.88 199 LEU A C 1
ATOM 1588 O O . LEU A 1 199 ? -18.390 14.154 4.228 1.00 80.88 199 LEU A O 1
ATOM 1592 N N . PRO A 1 200 ? -17.674 13.430 2.227 1.00 84.69 200 PRO A N 1
ATOM 1593 C CA . PRO A 1 200 ? -18.553 14.308 1.464 1.00 84.69 200 PRO A CA 1
ATOM 1594 C C . PRO A 1 200 ? -20.028 14.136 1.855 1.00 84.69 200 PRO A C 1
ATOM 1596 O O . PRO A 1 200 ? -20.515 13.015 2.015 1.00 84.69 200 PRO A O 1
ATOM 1599 N N . LYS A 1 201 ? -20.749 15.257 1.986 1.00 83.81 201 LYS A N 1
ATOM 1600 C CA . LYS A 1 201 ? -22.135 15.296 2.488 1.00 83.81 201 LYS A CA 1
ATOM 1601 C C . LYS A 1 201 ? -23.103 14.395 1.720 1.00 83.81 201 LYS A C 1
ATOM 1603 O O . LYS A 1 201 ? -24.050 13.882 2.300 1.00 83.81 201 LYS A O 1
ATOM 1608 N N . ASP A 1 202 ? -22.867 14.186 0.429 1.00 82.50 202 ASP A N 1
ATOM 1609 C CA . ASP A 1 202 ? -23.695 13.348 -0.440 1.00 82.50 202 ASP A CA 1
ATOM 1610 C C . ASP A 1 202 ? -23.496 11.835 -0.230 1.00 82.50 202 ASP A C 1
ATOM 1612 O O . ASP A 1 202 ? -24.205 11.034 -0.847 1.00 82.50 202 ASP A O 1
ATOM 1616 N N . LEU A 1 203 ? -22.532 11.426 0.605 1.00 83.75 203 LEU A N 1
ATOM 1617 C CA . LEU A 1 203 ? -22.298 10.021 0.944 1.00 83.75 203 LEU A CA 1
ATOM 1618 C C . LEU A 1 203 ? -23.042 9.567 2.201 1.00 83.75 203 LEU A C 1
ATOM 1620 O O . LEU A 1 203 ? -23.418 8.400 2.252 1.00 83.75 203 LEU A O 1
ATOM 1624 N N . TYR A 1 204 ? -23.296 10.450 3.172 1.00 82.88 204 TYR A N 1
ATOM 1625 C CA . TYR A 1 204 ? -23.987 10.063 4.411 1.00 82.88 204 TYR A CA 1
ATOM 1626 C C . TYR A 1 204 ? -25.389 9.473 4.172 1.00 82.88 204 TYR A C 1
ATOM 1628 O O . TYR A 1 204 ? -25.628 8.367 4.651 1.00 82.88 204 TYR A O 1
ATOM 1636 N N . PRO A 1 205 ? -26.277 10.086 3.354 1.00 83.00 205 PRO A N 1
ATOM 1637 C CA . PRO A 1 205 ? -27.620 9.538 3.139 1.00 83.00 205 PRO A CA 1
ATOM 1638 C C . PRO A 1 205 ? -27.614 8.130 2.529 1.00 83.00 205 PRO A C 1
ATOM 1640 O O . PRO A 1 205 ? -28.447 7.301 2.868 1.00 83.00 205 PRO A O 1
ATOM 1643 N N . LYS A 1 206 ? -26.634 7.827 1.665 1.00 81.31 206 LYS A N 1
ATOM 1644 C CA . LYS A 1 206 ? -26.503 6.510 1.014 1.00 81.31 206 LYS A CA 1
ATOM 1645 C C . LYS A 1 206 ? -26.107 5.403 1.991 1.00 81.31 206 LYS A C 1
ATOM 1647 O O . LYS A 1 206 ? -26.259 4.229 1.667 1.00 81.31 206 LYS A O 1
ATOM 1652 N N . TRP A 1 207 ? -25.531 5.774 3.132 1.00 71.31 207 TRP A N 1
ATOM 1653 C CA . TRP A 1 207 ? -25.088 4.839 4.159 1.00 71.31 207 TRP A CA 1
ATOM 1654 C C . TRP A 1 207 ? -26.173 4.600 5.211 1.00 71.31 207 TRP A C 1
ATOM 1656 O O . TRP A 1 207 ? -26.317 3.478 5.688 1.00 71.31 207 TRP A O 1
ATOM 1666 N N . ASP A 1 208 ? -26.974 5.624 5.511 1.00 65.19 208 ASP A N 1
ATOM 1667 C CA . ASP A 1 208 ? -28.108 5.519 6.437 1.00 65.19 208 ASP A CA 1
ATOM 1668 C C . ASP A 1 208 ? -29.261 4.673 5.850 1.00 65.19 208 ASP A C 1
ATOM 1670 O O . ASP A 1 208 ? -29.997 4.024 6.589 1.00 65.19 208 ASP A O 1
ATOM 1674 N N . GLU A 1 209 ? -29.381 4.599 4.518 1.00 55.28 209 GLU A N 1
ATOM 1675 C CA . GLU A 1 209 ? -30.374 3.762 3.819 1.00 55.28 209 GLU A CA 1
ATOM 1676 C C . GLU A 1 209 ? -30.140 2.241 3.963 1.00 55.28 209 GLU A C 1
ATOM 1678 O O . GLU A 1 209 ? -31.035 1.463 3.636 1.00 55.28 209 GLU A O 1
ATOM 1683 N N . GLN A 1 210 ? -28.973 1.788 4.447 1.00 47.88 210 GLN A N 1
ATOM 1684 C CA . GLN A 1 210 ? -28.665 0.356 4.617 1.00 47.88 210 GLN A CA 1
ATOM 1685 C C . GLN A 1 210 ? -28.988 -0.220 6.009 1.00 47.88 210 GLN A C 1
ATOM 1687 O O . GLN A 1 210 ? -28.834 -1.426 6.197 1.00 47.88 210 GLN A O 1
ATOM 1692 N N . GLU A 1 211 ? -29.450 0.593 6.965 1.00 42.44 211 GLU A N 1
ATOM 1693 C CA . GLU A 1 211 ? -29.830 0.139 8.320 1.00 42.44 211 GLU A CA 1
ATOM 1694 C C . GLU A 1 211 ? -31.360 0.038 8.545 1.00 42.44 211 GLU A C 1
ATOM 1696 O O . GLU A 1 211 ? -31.804 -0.079 9.686 1.00 42.44 211 GLU A O 1
ATOM 1701 N N . SER A 1 212 ? -32.181 0.068 7.483 1.00 33.59 212 SER A N 1
ATOM 1702 C CA . SER A 1 212 ? -33.644 -0.158 7.553 1.00 33.59 212 SER A CA 1
ATOM 1703 C C . SER A 1 212 ? -34.076 -1.525 7.030 1.00 33.59 212 SER A C 1
ATOM 1705 O O . SER A 1 212 ? -33.550 -1.952 5.977 1.00 33.59 212 SER A O 1
#

Sequence (212 aa):
MFEGYGHEFEKAYTTSQIDGSAGHYRMVSYSFCGLNFLIRHETDGFISPNEGPSDQLKRPTPSSSKKAQPRANTTAQKVTVLHKGNVVPLESTLEIKTCNKRRSLRFRHIAPQLWVSQTPQLVRAYYDEGRFSQPQVEDVGEEIQEWEHENQKNLKELGALIQEIIRVMKSCGGRGMLRYNLASARLIISSDKDQSDMLPKDLYPKWDEQES

pLDDT: mean 83.02, std 18.51, range [33.59, 98.5]

Radius of gyration: 21.32 Å; chains: 1; bounding box: 59×41×51 Å

Foldseek 3Di:
DPVPLQVVCLVVPDDDPDPPDPFDKDWDWDDALNDIDTDIDTFSFFDDPVPDDDDDDDDDDDPDPPDDDPPPPDPPPPDDDDDDDDDDDQQGTEDEDEEEPVDDDDCLVCLVVCLVSVRQWYWYFYDDPSDTDDIDIDRCNVVSVVSCVVCVVVSNVVSVVVVVVQVVCVVLVVAWDWDQDPVVRDIDTDRDPVPDPPDPPSVVVVVVVVVD

Secondary structure (DSSP, 8-state):
--THHHHHHHHHH---SSTT----EEEEEEEETTEEEEEEEE--EE--TTSS-S---PPPP-----PPP-------TT------S-PPPGGGEEEEEEEETTS---GGGTHHHHHHHT--EEEEEEEETTEEPPP-EEE-HHHHHHHHHHTHHHHHHHHHHHHHHHHHHHHTTS-EEEEEETTTTEEEEEE-SS---SS-TTTHHHHHTT--